Protein AF-0000000080409363 (afdb_homodimer)

Solvent-accessible surface area (backbone atoms only — not comparable to full-atom values): 15360 Å² total; per-residue (Å²): 101,66,40,62,83,54,55,43,45,38,91,79,51,78,63,41,46,40,78,39,28,40,45,56,49,54,53,51,26,62,74,69,68,47,64,56,36,44,20,34,39,96,89,38,30,63,68,47,44,51,37,38,53,32,54,28,51,54,50,53,56,37,51,73,64,71,47,58,71,67,56,56,35,62,34,36,45,70,76,49,71,60,83,59,81,68,67,64,42,52,58,83,37,42,49,79,73,42,55,72,51,47,57,79,26,79,46,37,44,26,22,48,96,84,47,32,49,50,25,32,33,49,34,51,61,53,52,49,49,36,54,50,51,39,51,55,50,51,62,71,72,104,100,66,41,62,83,55,54,42,44,38,92,78,52,76,64,41,47,40,76,38,27,39,46,56,49,53,52,51,27,61,74,70,68,46,62,58,36,44,18,34,38,94,89,37,30,61,66,48,43,50,37,36,53,34,53,30,51,52,50,51,58,37,52,72,66,70,45,58,68,67,55,56,35,64,34,36,44,70,76,50,70,63,84,61,82,67,68,64,41,52,57,81,38,41,52,80,71,42,56,72,51,47,56,80,26,79,46,37,43,27,21,48,95,85,46,32,49,50,26,33,33,49,35,51,61,52,54,49,49,38,54,50,52,39,51,54,52,52,61,70,74,104

Secondary structure (DSSP, 8-state):
-BGGGG-EEGGG---B-TTSBHHHHHHHHHHHT-SEEEEE-TTSBEEEEEEHHHHHHHHHHHHHTT--HHHHHHSBGGGS--SS-PPPEETT-BGGGGHHHHHH-SEEEEE-TT-BEEEEEEHHHHHHHHHHHHHHHHHHH-/-BGGGG-EEGGG---B-TTSBHHHHHHHHHHHT-SEEEEE-TTSBEEEEEEHHHHHHHHHHHHHTT--HHHHHHSBGGGS--SS-PPPEETT-BGGGGHHHHHH-SEEEEE-TT-BEEEEEEHHHHHHHHHHHHHHHHHHH-

Radius of gyration: 20.26 Å; Cα contacts (8 Å, |Δi|>4): 466; chains: 2; bounding box: 53×63×39 Å

Foldseek 3Di:
DQCLVQFDWPVNFDAAALQDFQLVVVVVCVVVVNQKHWHAHPVQATDWMDGPVQLVVLQVVQVVVVHDPVVRRGDGNNPTDDPDGQEADESRDDLVVCVVRLVVDQWHFYAYPVNGTTGIGGSVVSVCVVVVVVVVVVVVVD/DFCLVQFDWPVNFDAAALQDFQLVVVVVCVVVVNQKHWHAHPVQATDWMDGPVQLVVLQVVQVVVVHDSVVRRGDGNNPTDDPDGQEADESRDDLVVCVVRLVVDQWHFYAYPVNGTTGIGGSVVSVCVVVVVVVVVVVVVD

pLDDT: mean 92.52, std 7.93, range [60.22, 98.81]

Nearest PDB structures (foldseek):
  6zza-assembly1_A-2  TM=8.361E-01  e=3.556E-11  Streptococcus agalactiae
  4gqy-assembly2_B  TM=7.852E-01  e=3.954E-10  Arabidopsis thaliana
  4gqy-assembly3_D  TM=8.007E-01  e=3.365E-09  Arabidopsis thaliana
  3sl7-assembly1_B  TM=7.352E-01  e=4.002E-08  Arabidopsis thaliana
  3ddj-assembly1_A  TM=7.523E-01  e=7.110E-07  Saccharolobus solfataricus

Organism: NCBI:txid1345023

InterPro domains:
  IPR000644 CBS domain [PF00571] (9-60)
  IPR000644 CBS domain [PF00571] (87-130)
  IPR000644 CBS domain [PS51371] (9-67)
  IPR000644 CBS domain [SM00116] (12-60)
  IPR000644 CBS domain [SM00116] (85-131)
  IPR046342 CBS domain superfamily [G3DSA:3.10.580.10] (1-142)
  IPR046342 CBS domain superfamily [SSF54631] (1-131)
  IPR051257 Diverse Function CBS-Domain-Containing Protein [PTHR43080] (12-130)

Sequence (284 aa):
MNIAFFLYPKEDVKYLDPESTVRQALEKMKHHRFTSVPLVSENGFYAGTMTEGDLLWALAEQLRGEEDYEKVLRTRLKDIKQRVRYKPVAITAQIEELVDAITDQNFVPVVDDGKYFIGIIRRRDIIEYYSTKLQQLENKVNMNIAFFLYPKEDVKYLDPESTVRQALEKMKHHRFTSVPLVSENGFYAGTMTEGDLLWALAEQLRGEEDYEKVLRTRLKDIKQRVRYKPVAITAQIEELVDAITDQNFVPVVDDGKYFIGIIRRRDIIEYYSTKLQQLENKVN

Structure (mmCIF, N/CA/C/O backbone):
data_AF-0000000080409363-model_v1
#
loop_
_entity.id
_entity.type
_entity.pdbx_description
1 polymer 'Inosine-5-monophosphate dehydrogenase'
#
loop_
_atom_site.group_PDB
_atom_site.id
_atom_site.type_symbol
_atom_site.label_atom_id
_atom_site.label_alt_id
_atom_site.label_comp_id
_atom_site.label_asym_id
_atom_site.label_entity_id
_atom_site.label_seq_id
_atom_site.pdbx_PDB_ins_code
_atom_site.Cartn_x
_atom_site.Cartn_y
_atom_site.Cartn_z
_atom_site.occupancy
_atom_site.B_iso_or_equiv
_atom_site.auth_seq_id
_atom_site.auth_comp_id
_atom_site.auth_asym_id
_atom_site.auth_atom_id
_atom_site.pdbx_PDB_model_num
ATOM 1 N N . MET A 1 1 ? -10.68 18.109 13.672 1 81.62 1 MET A N 1
ATOM 2 C CA . MET A 1 1 ? -11.578 18.234 12.531 1 81.62 1 MET A CA 1
ATOM 3 C C . MET A 1 1 ? -12.32 16.938 12.258 1 81.62 1 MET A C 1
ATOM 5 O O . MET A 1 1 ? -11.719 15.867 12.25 1 81.62 1 MET A O 1
ATOM 9 N N . ASN A 1 2 ? -13.641 17.109 11.953 1 89.56 2 ASN A N 1
ATOM 10 C CA . ASN A 1 2 ? -14.453 15.922 11.695 1 89.56 2 ASN A CA 1
ATOM 11 C C . ASN A 1 2 ? -14.125 15.297 10.344 1 89.56 2 ASN A C 1
ATOM 13 O O . ASN A 1 2 ? -13.945 16 9.352 1 89.56 2 ASN A O 1
ATOM 17 N N . ILE A 1 3 ? -14.094 13.93 10.336 1 92.5 3 ILE A N 1
ATOM 18 C CA . ILE A 1 3 ? -13.641 13.234 9.141 1 92.5 3 ILE A CA 1
ATOM 19 C C . ILE A 1 3 ? -14.766 13.172 8.117 1 92.5 3 ILE A C 1
ATOM 21 O O . ILE A 1 3 ? -14.555 12.758 6.973 1 92.5 3 ILE A O 1
ATOM 25 N N . ALA A 1 4 ? -15.992 13.594 8.445 1 92.69 4 ALA A N 1
ATOM 26 C CA . ALA A 1 4 ? -17.141 13.539 7.547 1 92.69 4 ALA A CA 1
ATOM 27 C C . ALA A 1 4 ? -16.875 14.312 6.258 1 92.69 4 ALA A C 1
ATOM 29 O O . ALA A 1 4 ? -17.359 13.945 5.191 1 92.69 4 ALA A O 1
ATOM 30 N N . PHE A 1 5 ? -16.016 15.297 6.383 1 91.38 5 PHE A N 1
ATOM 31 C CA . PHE A 1 5 ? -15.688 16.141 5.246 1 91.38 5 PHE A CA 1
ATOM 32 C C . PHE A 1 5 ? -14.852 15.375 4.227 1 91.38 5 PHE A C 1
ATOM 34 O O . PHE A 1 5 ? -14.797 15.758 3.055 1 91.38 5 PHE A O 1
ATOM 41 N N . PHE A 1 6 ? -14.281 14.305 4.621 1 96 6 PHE A N 1
ATOM 42 C CA . PHE A 1 6 ? -13.359 13.57 3.762 1 96 6 PHE A CA 1
ATOM 43 C C . PHE A 1 6 ? -14.008 12.281 3.258 1 96 6 PHE A C 1
ATOM 45 O O . PHE A 1 6 ? -13.391 11.523 2.512 1 96 6 PHE A O 1
ATOM 52 N N . LEU A 1 7 ? -15.234 12.062 3.596 1 97.62 7 LEU A N 1
ATOM 53 C CA . LEU A 1 7 ? -15.867 10.781 3.314 1 97.62 7 LEU A CA 1
ATOM 54 C C . LEU A 1 7 ? -16.078 10.594 1.816 1 97.62 7 LEU A C 1
ATOM 56 O O . LEU A 1 7 ? -16.672 11.445 1.155 1 97.62 7 LEU A O 1
ATOM 60 N N . TYR A 1 8 ? -15.547 9.586 1.273 1 98.25 8 TYR A N 1
ATOM 61 C CA . TYR A 1 8 ? -15.945 9.039 -0.02 1 98.25 8 TYR A CA 1
ATOM 62 C C . TYR A 1 8 ? -17.078 8.023 0.136 1 98.25 8 TYR A C 1
ATOM 64 O O . TYR A 1 8 ? -16.859 6.914 0.63 1 98.25 8 TYR A O 1
ATOM 72 N N . PRO A 1 9 ? -18.203 8.391 -0.244 1 98.25 9 PRO A N 1
ATOM 73 C CA . PRO A 1 9 ? -19.391 7.633 0.164 1 98.25 9 PRO A CA 1
ATOM 74 C C . PRO A 1 9 ? -19.453 6.25 -0.483 1 98.25 9 PRO A C 1
ATOM 76 O O . PRO A 1 9 ? -18.938 6.055 -1.589 1 98.25 9 PRO A O 1
ATOM 79 N N . LYS A 1 10 ? -20.109 5.379 0.229 1 98.31 10 LYS A N 1
ATOM 80 C CA . LYS A 1 10 ? -20.25 3.986 -0.182 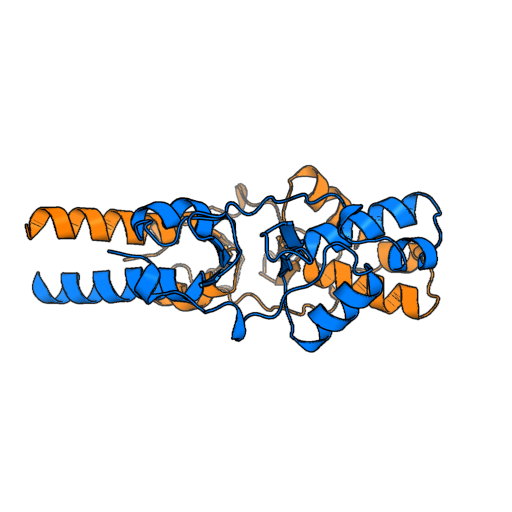1 98.31 10 LYS A CA 1
ATOM 81 C C . LYS A 1 10 ? -20.734 3.883 -1.624 1 98.31 10 LYS A C 1
ATOM 83 O O . LYS A 1 10 ? -20.281 3.027 -2.381 1 98.31 10 LYS A O 1
ATOM 88 N N . GLU A 1 11 ? -21.609 4.719 -2.01 1 97.5 11 GLU A N 1
ATOM 89 C CA . GLU A 1 11 ? -22.203 4.652 -3.338 1 97.5 11 GLU A CA 1
ATOM 90 C C . GLU A 1 11 ? -21.156 4.848 -4.43 1 97.5 11 GLU A C 1
ATOM 92 O O . GLU A 1 11 ? -21.359 4.441 -5.574 1 97.5 11 GLU A O 1
ATOM 97 N N . ASP A 1 12 ? -20.016 5.438 -4.074 1 97.38 12 ASP A N 1
ATOM 98 C CA . ASP A 1 12 ? -18.953 5.719 -5.027 1 97.38 12 ASP A CA 1
ATOM 99 C C . ASP A 1 12 ? -17.797 4.734 -4.867 1 97.38 12 ASP A C 1
ATOM 101 O O . ASP A 1 12 ? -16.812 4.789 -5.617 1 97.38 12 ASP A O 1
ATOM 105 N N . VAL A 1 13 ? -17.891 3.865 -3.865 1 97.94 13 VAL A N 1
ATOM 106 C CA . VAL A 1 13 ? -16.828 2.914 -3.557 1 97.94 13 VAL A CA 1
ATOM 107 C C . VAL A 1 13 ? -17.109 1.579 -4.238 1 97.94 13 VAL A C 1
ATOM 109 O O . VAL A 1 13 ? -18.219 1.057 -4.152 1 97.94 13 VAL A O 1
ATOM 112 N N . LYS A 1 14 ? -16.156 1.106 -4.934 1 97.62 14 LYS A N 1
ATOM 113 C CA . LYS A 1 14 ? -16.234 -0.273 -5.406 1 97.62 14 LYS A CA 1
ATOM 114 C C . LYS A 1 14 ? -15.859 -1.257 -4.305 1 97.62 14 LYS A C 1
ATOM 116 O O . LYS A 1 14 ? -14.805 -1.124 -3.682 1 97.62 14 LYS A O 1
ATOM 121 N N . TYR A 1 15 ? -16.734 -2.125 -3.949 1 98.31 15 TYR A N 1
ATOM 122 C CA . TYR A 1 15 ? -16.484 -3.125 -2.918 1 98.31 15 TYR A CA 1
ATOM 123 C C . TYR A 1 15 ? -16.938 -4.508 -3.379 1 98.31 15 TYR A C 1
ATOM 125 O O . TYR A 1 15 ? -17.547 -4.645 -4.441 1 98.31 15 TYR A O 1
ATOM 133 N N . LEU A 1 16 ? -16.547 -5.562 -2.645 1 98.56 16 LEU A N 1
ATOM 134 C CA . LEU A 1 16 ? -16.906 -6.938 -2.971 1 98.56 16 LEU A CA 1
ATOM 135 C C . LEU A 1 16 ? -17.641 -7.594 -1.809 1 98.56 16 LEU A C 1
ATOM 137 O O . LEU A 1 16 ? -17.469 -7.191 -0.654 1 98.56 16 LEU A O 1
ATOM 141 N N . ASP A 1 17 ? -18.453 -8.562 -2.174 1 98.5 17 ASP A N 1
ATOM 142 C CA . ASP A 1 17 ? -19.078 -9.453 -1.192 1 98.5 17 ASP A CA 1
ATOM 143 C C . ASP A 1 17 ? -18.078 -10.5 -0.697 1 98.5 17 ASP A C 1
ATOM 145 O O . ASP A 1 17 ? -17.359 -11.109 -1.494 1 98.5 17 ASP A O 1
ATOM 149 N N . PRO A 1 18 ? -18.031 -10.703 0.659 1 98.38 18 PRO A N 1
ATOM 150 C CA . PRO A 1 18 ? -17.141 -11.758 1.161 1 98.38 18 PRO A CA 1
ATOM 151 C C . PRO A 1 18 ? -17.406 -13.109 0.512 1 98.38 18 PRO A C 1
ATOM 153 O O . PRO A 1 18 ? -16.531 -13.984 0.524 1 98.38 18 PRO A O 1
ATOM 156 N N . GLU A 1 19 ? -18.531 -13.242 -0.117 1 98.56 19 GLU A N 1
ATOM 157 C CA . GLU A 1 19 ? -18.906 -14.492 -0.761 1 98.56 19 GLU A CA 1
ATOM 158 C C . GLU A 1 19 ? -18.359 -14.562 -2.188 1 98.56 19 GLU A C 1
ATOM 160 O O . GLU A 1 19 ? -18.406 -15.617 -2.82 1 98.56 19 GLU A O 1
ATOM 165 N N . SER A 1 20 ? -17.859 -13.453 -2.676 1 98.38 20 SER A N 1
ATOM 166 C CA . SER A 1 20 ? -17.234 -13.453 -3.998 1 98.38 20 SER A CA 1
ATOM 167 C C . SER A 1 20 ? -16.016 -14.367 -4.031 1 98.38 20 SER A C 1
ATOM 169 O O . SER A 1 20 ? -15.445 -14.68 -2.986 1 98.38 20 SER A O 1
ATOM 171 N N . THR A 1 21 ? -15.672 -14.805 -5.184 1 98.06 21 THR A N 1
ATOM 172 C CA . THR A 1 21 ? -14.531 -15.703 -5.344 1 98.06 21 THR A CA 1
ATOM 173 C C . THR A 1 21 ? -13.25 -14.914 -5.586 1 98.06 21 THR A C 1
ATOM 175 O O . THR A 1 21 ? -13.297 -13.734 -5.941 1 98.06 21 THR A O 1
ATOM 178 N N . VAL A 1 22 ? -12.172 -15.625 -5.426 1 96.81 22 VAL A N 1
ATOM 179 C CA . VAL A 1 22 ? -10.859 -15.055 -5.738 1 96.81 22 VAL A CA 1
ATOM 180 C C . VAL A 1 22 ? -10.82 -14.625 -7.199 1 96.81 22 VAL A C 1
ATOM 182 O O . VAL A 1 22 ? -10.297 -13.555 -7.527 1 96.81 22 VAL A O 1
ATOM 185 N N . ARG A 1 23 ? -11.438 -15.406 -8.039 1 96 23 ARG A N 1
ATOM 186 C CA . ARG A 1 23 ? -11.5 -15.062 -9.461 1 96 23 ARG A CA 1
ATOM 187 C C . ARG A 1 23 ? -12.172 -13.711 -9.672 1 96 23 ARG A C 1
ATOM 189 O O . ARG A 1 23 ? -11.641 -12.859 -10.383 1 96 23 ARG A O 1
ATOM 196 N N . GLN A 1 24 ? -13.266 -13.539 -9.07 1 97.62 24 GLN A N 1
ATOM 197 C CA . GLN A 1 24 ? -14.023 -12.297 -9.203 1 97.62 24 GLN A CA 1
ATOM 198 C C . GLN A 1 24 ? -13.234 -11.117 -8.641 1 97.62 24 GLN A C 1
ATOM 200 O O . GLN A 1 24 ? -13.25 -10.023 -9.211 1 97.62 24 GLN A O 1
ATOM 205 N N . ALA A 1 25 ? -12.562 -11.359 -7.547 1 98 25 ALA A N 1
ATOM 206 C CA . ALA A 1 25 ? -11.734 -10.312 -6.953 1 98 25 ALA A CA 1
ATOM 207 C C . ALA A 1 25 ? -10.602 -9.906 -7.891 1 98 25 ALA A C 1
ATOM 209 O O . ALA A 1 25 ? -10.375 -8.711 -8.117 1 98 25 ALA A O 1
ATOM 210 N N . LEU A 1 26 ? -9.914 -10.922 -8.477 1 96.81 26 LEU A N 1
ATOM 211 C CA . LEU A 1 26 ? -8.812 -10.648 -9.391 1 96.81 26 LEU A CA 1
ATOM 212 C C . LEU A 1 26 ? -9.297 -9.859 -10.602 1 96.81 26 LEU A C 1
ATOM 214 O O . LEU A 1 26 ? -8.648 -8.898 -11.023 1 96.81 26 LEU A O 1
ATOM 218 N N . GLU A 1 27 ? -10.406 -10.195 -11.125 1 96.88 27 GLU A N 1
ATOM 219 C CA . GLU A 1 27 ? -10.961 -9.523 -12.297 1 96.88 27 GLU A CA 1
ATOM 220 C C . GLU A 1 27 ? -11.32 -8.07 -11.977 1 96.88 27 GLU A C 1
ATOM 222 O O . GLU A 1 27 ? -10.945 -7.16 -12.711 1 96.88 27 GLU A O 1
ATOM 227 N N . LYS A 1 28 ? -11.953 -7.863 -10.875 1 97.38 28 LYS A N 1
ATOM 228 C CA . LYS A 1 28 ? -12.391 -6.523 -10.492 1 97.38 28 LYS A CA 1
ATOM 229 C C . LYS A 1 28 ? -11.195 -5.629 -10.164 1 97.38 28 LYS A C 1
ATOM 231 O O . LYS A 1 28 ? -11.148 -4.473 -10.578 1 97.38 28 LYS A O 1
ATOM 236 N N . MET A 1 29 ? -10.281 -6.191 -9.453 1 97.06 29 MET A N 1
ATOM 237 C CA . MET A 1 29 ? -9.109 -5.418 -9.047 1 97.06 29 MET A CA 1
ATOM 238 C C . MET A 1 29 ? -8.242 -5.062 -10.25 1 97.06 29 MET A C 1
ATOM 240 O O . MET A 1 29 ? -7.691 -3.965 -10.32 1 97.06 29 MET A O 1
ATOM 244 N N . LYS A 1 30 ? -8.141 -5.961 -11.117 1 95.5 30 LYS A N 1
ATOM 245 C CA . LYS A 1 30 ? -7.398 -5.676 -12.344 1 95.5 30 LYS A CA 1
ATOM 246 C C . LYS A 1 30 ? -8.078 -4.582 -13.156 1 95.5 30 LYS A C 1
ATOM 248 O O . LYS A 1 30 ? -7.43 -3.637 -13.609 1 95.5 30 LYS A O 1
ATOM 253 N N . HIS A 1 31 ? -9.328 -4.68 -13.281 1 96 31 HIS A N 1
ATOM 254 C CA . HIS A 1 31 ? -10.117 -3.76 -14.094 1 96 31 HIS A CA 1
ATOM 255 C C . HIS A 1 31 ? -10.039 -2.338 -13.555 1 96 31 HIS A C 1
ATOM 257 O O . HIS A 1 31 ? -9.898 -1.383 -14.32 1 96 31 HIS A O 1
ATOM 263 N N . HIS A 1 32 ? -10.086 -2.203 -12.242 1 95.12 32 HIS A N 1
ATOM 264 C CA . HIS A 1 32 ? -10.141 -0.879 -11.633 1 95.12 32 HIS A CA 1
ATOM 265 C C . HIS A 1 32 ? -8.781 -0.46 -11.094 1 95.12 32 HIS A C 1
ATOM 267 O O . HIS A 1 32 ? -8.648 0.624 -10.516 1 95.12 32 HIS A O 1
ATOM 273 N N . ARG A 1 33 ? -7.785 -1.341 -11.195 1 93.06 33 ARG A N 1
ATOM 274 C CA . ARG A 1 33 ? -6.422 -1.094 -10.727 1 93.06 33 ARG A CA 1
ATOM 275 C C . ARG A 1 33 ? -6.395 -0.826 -9.227 1 93.06 33 ARG A C 1
ATOM 277 O O . ARG A 1 33 ? -5.742 0.116 -8.773 1 93.06 33 ARG A O 1
ATOM 284 N N . PHE A 1 34 ? -7.223 -1.654 -8.57 1 94.56 34 PHE A N 1
ATOM 285 C CA . PHE A 1 34 ? -7.246 -1.551 -7.121 1 94.56 34 PHE A CA 1
ATOM 286 C C . PHE A 1 34 ? -6.172 -2.438 -6.5 1 94.56 34 PHE A C 1
ATOM 288 O O . PHE A 1 34 ? -5.961 -3.57 -6.941 1 94.56 34 PHE A O 1
ATOM 295 N N . THR A 1 35 ? -5.562 -1.892 -5.477 1 94.75 35 THR A N 1
ATOM 296 C CA . THR A 1 35 ? -4.594 -2.699 -4.742 1 94.75 35 THR A CA 1
ATOM 297 C C . THR A 1 35 ? -5.238 -3.328 -3.51 1 94.75 35 THR A C 1
ATOM 299 O O . THR A 1 35 ? -4.676 -4.246 -2.908 1 94.75 35 THR A O 1
ATOM 302 N N . SER A 1 36 ? -6.34 -2.805 -3.113 1 96.44 36 SER A N 1
ATOM 303 C CA . SER A 1 36 ? -7.172 -3.309 -2.027 1 96.44 36 SER A CA 1
ATOM 304 C C . SER A 1 36 ? -8.641 -2.949 -2.246 1 96.44 36 SER A C 1
ATOM 306 O O . SER A 1 36 ? -8.953 -1.977 -2.936 1 96.44 36 SER A O 1
ATOM 308 N N . VAL A 1 37 ? -9.516 -3.75 -1.687 1 97.81 37 VAL A N 1
ATOM 309 C CA . VAL A 1 37 ? -10.945 -3.539 -1.891 1 97.81 37 VAL A CA 1
ATOM 310 C C . VAL A 1 37 ? -11.703 -3.879 -0.611 1 97.81 37 VAL A C 1
ATOM 312 O O . VAL A 1 37 ? -11.469 -4.922 0.003 1 97.81 37 VAL A O 1
ATOM 315 N N . PRO A 1 38 ? -12.633 -2.967 -0.176 1 98.44 38 PRO A N 1
ATOM 316 C CA . PRO A 1 38 ? -13.461 -3.332 0.975 1 98.44 38 PRO A CA 1
ATOM 317 C C . PRO A 1 38 ? -14.375 -4.527 0.692 1 98.44 38 PRO A C 1
ATOM 319 O O . PRO A 1 38 ? -14.836 -4.699 -0.438 1 98.44 38 PRO A O 1
ATOM 322 N N . LEU A 1 39 ? -14.516 -5.301 1.706 1 98.56 39 LEU A N 1
ATOM 323 C CA . LEU A 1 39 ? -15.531 -6.348 1.702 1 98.56 39 LEU A CA 1
ATOM 324 C C . LEU A 1 39 ? -16.766 -5.91 2.496 1 98.56 39 LEU A C 1
ATOM 326 O O . LEU A 1 39 ? -16.641 -5.504 3.654 1 98.56 39 LEU A O 1
ATOM 330 N N . VAL A 1 40 ? -17.875 -5.98 1.851 1 98.75 40 VAL A N 1
ATOM 331 C CA . VAL A 1 40 ? -19.141 -5.594 2.48 1 98.75 40 VAL A CA 1
ATOM 332 C C . VAL A 1 40 ? -20.141 -6.742 2.379 1 98.75 40 VAL A C 1
ATOM 334 O O . VAL A 1 40 ? -20.391 -7.262 1.289 1 98.75 40 VAL A O 1
ATOM 337 N N . SER A 1 41 ? -20.672 -7.09 3.531 1 98.25 41 SER A N 1
ATOM 338 C CA . SER A 1 41 ? -21.609 -8.211 3.562 1 98.25 41 SER A CA 1
ATOM 339 C C . SER A 1 41 ? -22.953 -7.836 2.928 1 98.25 41 SER A C 1
ATOM 341 O O . SER A 1 41 ? -23.219 -6.656 2.684 1 98.25 41 SER A O 1
ATOM 343 N N . GLU A 1 42 ? -23.703 -8.828 2.719 1 97.31 42 GLU A N 1
ATOM 344 C CA . GLU A 1 42 ? -25.016 -8.633 2.115 1 97.31 42 GLU A CA 1
ATOM 345 C C . GLU A 1 42 ? -25.875 -7.699 2.959 1 97.31 42 GLU A C 1
ATOM 347 O O . GLU A 1 42 ? -26.672 -6.926 2.422 1 97.31 42 GLU A O 1
ATOM 352 N N . ASN A 1 43 ? -25.688 -7.68 4.27 1 97.06 43 ASN A N 1
ATOM 353 C CA . ASN A 1 43 ? -26.484 -6.848 5.172 1 97.06 43 ASN A CA 1
ATOM 354 C C . ASN A 1 43 ? -25.891 -5.441 5.285 1 97.06 43 ASN A C 1
ATOM 356 O O . ASN A 1 43 ? -26.406 -4.613 6.043 1 97.06 43 ASN A O 1
ATOM 360 N N . GLY A 1 44 ? -24.75 -5.168 4.648 1 98 44 GLY A N 1
ATOM 361 C CA . GLY A 1 44 ? -24.219 -3.814 4.582 1 98 44 GLY A CA 1
ATOM 362 C C . GLY A 1 44 ? -23.125 -3.551 5.602 1 98 44 GLY A C 1
ATOM 363 O O . GLY A 1 44 ? -22.688 -2.414 5.758 1 98 44 GLY A O 1
ATOM 364 N N . PHE A 1 45 ? -22.656 -4.641 6.266 1 98.25 45 PHE A N 1
ATOM 365 C CA . PHE A 1 45 ? -21.625 -4.469 7.277 1 98.25 45 PHE A CA 1
ATOM 366 C C . PHE A 1 45 ? -20.234 -4.531 6.648 1 98.25 45 PHE A C 1
ATOM 368 O O . PHE A 1 45 ? -20.016 -5.258 5.676 1 98.25 45 PHE A O 1
ATOM 375 N N . TYR A 1 46 ? -19.375 -3.756 7.199 1 98.31 46 TYR A N 1
ATOM 376 C CA . TYR A 1 46 ? -17.984 -3.883 6.824 1 98.31 46 TYR A CA 1
ATOM 377 C C . TYR A 1 46 ? -17.422 -5.234 7.246 1 98.31 46 TYR A C 1
ATOM 379 O O . TYR A 1 46 ? -17.5 -5.609 8.422 1 98.31 46 TYR A O 1
ATOM 387 N N . ALA A 1 47 ? -16.844 -5.965 6.293 1 97.38 47 ALA A N 1
ATOM 388 C CA . ALA A 1 47 ? -16.406 -7.328 6.574 1 97.38 47 ALA A CA 1
ATOM 389 C C . ALA A 1 47 ? -14.898 -7.461 6.391 1 97.38 47 ALA A C 1
ATOM 391 O O . ALA A 1 47 ? -14.383 -8.57 6.242 1 97.38 47 ALA A O 1
ATOM 392 N N . GLY A 1 48 ? -14.18 -6.379 6.289 1 97.31 48 GLY A N 1
ATOM 393 C CA . GLY A 1 48 ? -12.742 -6.395 6.094 1 97.31 48 GLY A CA 1
ATOM 394 C C . GLY A 1 48 ? -12.312 -5.824 4.754 1 97.31 48 GLY A C 1
ATOM 395 O O . GLY A 1 48 ? -13.102 -5.156 4.082 1 97.31 48 GLY A O 1
ATOM 396 N N . THR A 1 49 ? -11.078 -5.992 4.441 1 98 49 THR A N 1
ATOM 397 C CA . THR A 1 49 ? -10.484 -5.527 3.193 1 98 49 THR A CA 1
ATOM 398 C C . THR A 1 49 ? -9.625 -6.617 2.562 1 98 49 THR A C 1
ATOM 400 O O . THR A 1 49 ? -8.883 -7.309 3.258 1 98 49 THR A O 1
ATOM 403 N N . MET A 1 50 ? -9.797 -6.848 1.312 1 97.88 50 MET A N 1
ATOM 404 C CA . MET A 1 50 ? -8.961 -7.766 0.548 1 97.88 50 MET A CA 1
ATOM 405 C C . MET A 1 50 ? -7.859 -7.012 -0.19 1 97.88 50 MET A C 1
ATOM 407 O O . MET A 1 50 ? -8.133 -6.066 -0.927 1 97.88 50 MET A O 1
ATOM 411 N N . THR A 1 51 ? -6.617 -7.434 0.038 1 97.06 51 THR A N 1
ATOM 412 C CA . THR A 1 51 ? -5.488 -6.77 -0.605 1 97.06 51 THR A CA 1
ATOM 413 C C . THR A 1 51 ? -4.848 -7.68 -1.648 1 97.06 51 THR A C 1
ATOM 415 O O . THR A 1 51 ? -5.062 -8.891 -1.637 1 97.06 51 THR A O 1
ATOM 418 N N . GLU A 1 52 ? -4.062 -7.082 -2.5 1 96.69 52 GLU A N 1
ATOM 419 C CA . GLU A 1 52 ? -3.236 -7.855 -3.422 1 96.69 52 GLU A CA 1
ATOM 420 C C . GLU A 1 52 ? -2.316 -8.812 -2.67 1 96.69 52 GLU A C 1
ATOM 422 O O . GLU A 1 52 ? -2.08 -9.938 -3.121 1 96.69 52 GLU A O 1
ATOM 427 N N . GLY A 1 53 ? -1.817 -8.359 -1.542 1 96.69 53 GLY A N 1
ATOM 428 C CA . GLY A 1 53 ? -0.974 -9.227 -0.734 1 96.69 53 GLY A CA 1
ATOM 429 C C . GLY A 1 53 ? -1.693 -10.469 -0.239 1 96.69 53 GLY A C 1
ATOM 430 O O . GLY A 1 53 ? -1.129 -11.562 -0.245 1 96.69 53 GLY A O 1
ATOM 431 N N . ASP A 1 54 ? -2.904 -10.312 0.197 1 96.81 54 ASP A N 1
ATOM 432 C CA . ASP A 1 54 ? -3.691 -11.453 0.646 1 96.81 54 ASP A CA 1
ATOM 433 C C . ASP A 1 54 ? -3.834 -12.492 -0.464 1 96.81 54 ASP A C 1
ATOM 435 O O . ASP A 1 54 ? -3.658 -13.688 -0.227 1 96.81 54 ASP A O 1
ATOM 439 N N . LEU A 1 55 ? -4.137 -11.992 -1.651 1 96.44 55 LEU A N 1
ATOM 440 C CA . LEU A 1 55 ? -4.355 -12.875 -2.789 1 96.44 55 LEU A CA 1
ATOM 441 C C . LEU A 1 55 ? -3.049 -13.523 -3.236 1 96.44 55 LEU A C 1
ATOM 443 O O . LEU A 1 55 ? -3.021 -14.703 -3.58 1 96.44 55 LEU A O 1
ATOM 447 N N . LEU A 1 56 ? -1.995 -12.766 -3.178 1 95.94 56 LEU A N 1
ATOM 448 C CA . LEU A 1 56 ? -0.684 -13.297 -3.535 1 95.94 56 LEU A CA 1
ATOM 449 C C . LEU A 1 56 ? -0.321 -14.492 -2.66 1 95.94 56 LEU A C 1
ATOM 451 O O . LEU A 1 56 ? 0.042 -15.555 -3.17 1 95.94 56 LEU A O 1
ATOM 455 N N . TRP A 1 57 ? -0.467 -14.328 -1.418 1 95.44 57 TRP A N 1
ATOM 456 C CA . TRP A 1 57 ? 0.014 -15.344 -0.49 1 95.44 57 TRP A CA 1
ATOM 457 C C . TRP A 1 57 ? -0.92 -16.547 -0.472 1 95.44 57 TRP A C 1
ATOM 459 O O . TRP A 1 57 ? -0.476 -17.688 -0.275 1 95.44 57 TRP A O 1
ATOM 469 N N . ALA A 1 58 ? -2.195 -16.25 -0.728 1 92.56 58 ALA A N 1
ATOM 470 C CA . ALA A 1 58 ? -3.115 -17.359 -0.912 1 92.56 58 ALA A CA 1
ATOM 471 C C . ALA A 1 58 ? -2.709 -18.219 -2.111 1 92.56 58 ALA A C 1
ATOM 473 O O . ALA A 1 58 ? -2.678 -19.453 -2.025 1 92.56 58 ALA A O 1
ATOM 474 N N . LEU A 1 59 ? -2.373 -17.547 -3.174 1 90.62 59 LEU A N 1
ATOM 475 C CA . LEU A 1 59 ? -1.96 -18.25 -4.387 1 90.62 59 LEU A CA 1
ATOM 476 C C . LEU A 1 59 ? -0.633 -18.969 -4.172 1 90.62 59 LEU A C 1
ATOM 478 O O . LEU A 1 59 ? -0.493 -20.141 -4.527 1 90.62 59 LEU A O 1
ATOM 482 N N . ALA A 1 60 ? 0.294 -18.281 -3.57 1 88.81 60 ALA A N 1
ATOM 483 C CA . ALA A 1 60 ? 1.627 -18.844 -3.375 1 88.81 60 ALA A CA 1
ATOM 484 C C . ALA A 1 60 ? 1.577 -20.078 -2.469 1 88.81 60 ALA A C 1
ATOM 486 O O . ALA A 1 60 ? 2.252 -21.078 -2.729 1 88.81 60 ALA A O 1
ATOM 487 N N . GLU A 1 61 ? 0.85 -20.031 -1.444 1 83.69 61 GLU A N 1
ATOM 488 C CA . GLU A 1 61 ? 0.748 -21.125 -0.49 1 83.69 61 GLU A CA 1
ATOM 489 C C . GLU A 1 61 ? 0.042 -22.328 -1.108 1 83.69 61 GLU A C 1
ATOM 491 O O . GLU A 1 61 ? 0.441 -23.469 -0.882 1 83.69 61 GLU A O 1
ATOM 496 N N . GLN A 1 62 ? -0.861 -22.062 -1.923 1 77.5 62 GLN A N 1
ATOM 497 C CA . GLN A 1 62 ? -1.616 -23.156 -2.533 1 77.5 62 GLN A CA 1
ATOM 498 C C . GLN A 1 62 ? -0.824 -23.797 -3.662 1 77.5 62 GLN A C 1
ATOM 500 O O . GLN A 1 62 ? -0.884 -25.016 -3.844 1 77.5 62 GLN A O 1
ATOM 505 N N . LEU A 1 63 ? -0.157 -23.016 -4.383 1 72.69 63 LEU A N 1
ATOM 506 C CA . LEU A 1 63 ? 0.64 -23.547 -5.48 1 72.69 63 LEU A CA 1
ATOM 507 C C . LEU A 1 63 ? 1.817 -24.359 -4.953 1 72.69 63 LEU A C 1
ATOM 509 O O . LEU A 1 63 ? 2.217 -25.359 -5.566 1 72.69 63 LEU A O 1
ATOM 513 N N . ARG A 1 64 ? 2.307 -24.031 -3.879 1 68.44 64 ARG A N 1
ATOM 514 C CA . ARG A 1 64 ? 3.363 -24.812 -3.24 1 68.44 64 ARG A CA 1
ATOM 515 C C . ARG A 1 64 ? 2.85 -26.188 -2.824 1 68.44 64 ARG A C 1
ATOM 517 O O . ARG A 1 64 ? 3.6 -27.156 -2.842 1 68.44 64 ARG A O 1
ATOM 524 N N . GLY A 1 65 ? 1.665 -26.156 -2.51 1 64.25 65 GLY A N 1
ATOM 525 C CA . GLY A 1 65 ? 1.075 -27.406 -2.051 1 64.25 65 GLY A CA 1
ATOM 526 C C . GLY A 1 65 ? 0.538 -28.266 -3.18 1 64.25 65 GLY A C 1
ATOM 527 O O . GLY A 1 65 ? -0.139 -29.266 -2.939 1 64.25 65 GLY A O 1
ATOM 528 N N . GLU A 1 66 ? 1.001 -27.969 -4.266 1 60.22 66 GLU A N 1
ATOM 529 C CA . GLU A 1 66 ? 0.611 -28.703 -5.461 1 60.22 66 GLU A CA 1
ATOM 530 C C . GLU A 1 66 ? -0.893 -28.609 -5.703 1 60.22 66 GLU A C 1
ATOM 532 O O . GLU A 1 66 ? -1.5 -29.531 -6.246 1 60.22 66 GLU A O 1
ATOM 537 N N . GLU A 1 67 ? -1.469 -27.672 -5.008 1 62.12 67 GLU A N 1
ATOM 538 C CA . GLU A 1 67 ? -2.902 -27.516 -5.238 1 62.12 67 GLU A CA 1
ATOM 539 C C . GLU A 1 67 ? -3.182 -26.906 -6.605 1 62.12 67 GLU A C 1
ATOM 541 O O . GLU A 1 67 ? -2.295 -26.297 -7.215 1 62.12 67 GLU A O 1
ATOM 546 N N . ASP A 1 68 ? -4.348 -27.172 -7.098 1 72 68 ASP A N 1
ATOM 547 C CA . ASP A 1 68 ? -4.988 -26.781 -8.352 1 72 68 ASP A CA 1
ATOM 548 C C . ASP A 1 68 ? -5.309 -25.297 -8.367 1 72 68 ASP A C 1
ATOM 550 O O . ASP A 1 68 ? -6.035 -24.797 -7.496 1 72 68 ASP A O 1
ATOM 554 N N . TYR A 1 69 ? -4.641 -24.484 -9.148 1 79 69 TYR A N 1
ATOM 555 C CA . TYR A 1 69 ? -4.91 -23.078 -9.391 1 79 69 TYR A CA 1
ATOM 556 C C . TYR A 1 69 ? -6.406 -22.812 -9.5 1 79 69 TYR A C 1
ATOM 558 O O . TYR A 1 69 ? -6.918 -21.828 -8.961 1 79 69 TYR A O 1
ATOM 566 N N . GLU A 1 70 ? -7.086 -23.719 -10.039 1 83.75 70 GLU A N 1
ATOM 567 C CA . GLU A 1 70 ? -8.523 -23.562 -10.234 1 83.75 70 GLU A CA 1
ATOM 568 C C . GLU A 1 70 ? -9.273 -23.625 -8.906 1 83.75 70 GLU A C 1
ATOM 570 O O . GLU A 1 70 ? -10.297 -22.953 -8.727 1 83.75 70 GLU A O 1
ATOM 575 N N . LYS A 1 71 ? -8.734 -24.344 -8.062 1 86.19 71 LYS A N 1
ATOM 576 C CA . LYS A 1 71 ? -9.344 -24.438 -6.738 1 86.19 71 LYS A CA 1
ATOM 577 C C . LYS A 1 71 ? -9.219 -23.125 -5.977 1 86.19 71 LYS A C 1
ATOM 579 O O . LYS A 1 71 ? -10.164 -22.672 -5.324 1 86.19 71 LYS A O 1
ATOM 584 N N . VAL A 1 72 ? -8.078 -22.5 -6.109 1 88.31 72 VAL A N 1
ATOM 585 C CA . VAL A 1 72 ? -7.859 -21.219 -5.445 1 88.31 72 VAL A CA 1
ATOM 586 C C . VAL A 1 72 ? -8.797 -20.156 -6.035 1 88.31 72 VAL A C 1
ATOM 588 O O . VAL A 1 72 ? -9.391 -19.359 -5.305 1 88.31 72 VAL A O 1
ATOM 591 N N . LEU A 1 73 ? -8.977 -20.203 -7.328 1 92.06 73 LEU A N 1
ATOM 592 C CA . LEU A 1 73 ? -9.812 -19.219 -8.008 1 92.06 73 LEU A CA 1
ATOM 593 C C . LEU A 1 73 ? -11.266 -19.328 -7.543 1 92.06 73 LEU A C 1
ATOM 595 O O . LEU A 1 73 ? -11.984 -18.328 -7.527 1 92.06 73 LEU A O 1
ATOM 599 N N . ARG A 1 74 ? -11.617 -20.469 -7.086 1 94.44 74 ARG A N 1
ATOM 600 C CA . ARG A 1 74 ? -13.008 -20.703 -6.707 1 94.44 74 ARG A CA 1
ATOM 601 C C . ARG A 1 74 ? -13.219 -20.469 -5.215 1 94.44 74 ARG A C 1
ATOM 603 O O . ARG A 1 74 ? -14.352 -20.422 -4.738 1 94.44 74 ARG A O 1
ATOM 610 N N . THR A 1 75 ? -12.141 -20.266 -4.523 1 95.44 75 THR A N 1
ATOM 611 C CA . THR A 1 75 ? -12.234 -20.031 -3.088 1 95.44 75 THR A CA 1
ATOM 612 C C . THR A 1 75 ? -12.945 -18.703 -2.805 1 95.44 75 THR A C 1
ATOM 614 O O . THR A 1 75 ? -12.719 -17.719 -3.5 1 95.44 75 THR A O 1
ATOM 617 N N . ARG A 1 76 ? -13.82 -18.75 -1.814 1 97.94 76 ARG A N 1
ATOM 618 C CA . ARG A 1 76 ? -14.508 -17.531 -1.408 1 97.94 76 ARG A CA 1
ATOM 619 C C . ARG A 1 76 ? -13.57 -16.609 -0.64 1 97.94 76 ARG A C 1
ATOM 621 O O . ARG A 1 76 ? -12.711 -17.078 0.114 1 97.94 76 ARG A O 1
ATOM 628 N N . LEU A 1 77 ? -13.789 -15.312 -0.781 1 98.19 77 LEU A N 1
ATOM 629 C CA . LEU A 1 77 ? -12.898 -14.328 -0.169 1 98.19 77 LEU A CA 1
ATOM 630 C C . LEU A 1 77 ? -12.938 -14.438 1.352 1 98.19 77 LEU A C 1
ATOM 632 O O . LEU A 1 77 ? -11.922 -14.203 2.018 1 98.19 77 LEU A O 1
ATOM 636 N N . LYS A 1 78 ? -14.086 -14.773 1.881 1 97.75 78 LYS A N 1
ATOM 637 C CA . LYS A 1 78 ? -14.203 -14.906 3.33 1 97.75 78 LYS A CA 1
ATOM 638 C C . LYS A 1 78 ? -13.273 -15.992 3.857 1 97.75 78 LYS A C 1
ATOM 640 O O . LYS A 1 78 ? -12.953 -16.016 5.051 1 97.75 78 LYS A O 1
ATOM 645 N N . ASP A 1 79 ? -12.812 -16.938 2.984 1 96.75 79 ASP A N 1
ATOM 646 C CA . ASP A 1 79 ? -11.984 -18.062 3.381 1 96.75 79 ASP A CA 1
ATOM 647 C C . ASP A 1 79 ? -10.508 -17.781 3.117 1 96.75 79 ASP A C 1
ATOM 649 O O . ASP A 1 79 ? -9.656 -18.641 3.305 1 96.75 79 ASP A O 1
ATOM 653 N N . ILE A 1 80 ? -10.188 -16.609 2.627 1 96.5 80 ILE A N 1
ATOM 654 C CA . ILE A 1 80 ? -8.812 -16.172 2.414 1 96.5 80 ILE A CA 1
ATOM 655 C C . ILE A 1 80 ? -8.32 -15.422 3.646 1 96.5 80 ILE A C 1
ATOM 657 O O . ILE A 1 80 ? -8.992 -14.508 4.141 1 96.5 80 ILE A O 1
ATOM 661 N N . LYS A 1 81 ? -7.168 -15.836 4.148 1 95.19 81 LYS A N 1
ATOM 662 C CA . LYS A 1 81 ? -6.586 -15.156 5.297 1 95.19 81 LYS A CA 1
ATOM 663 C C . LYS A 1 81 ? -6.254 -13.703 4.961 1 95.19 81 LYS A C 1
ATOM 665 O O . LYS A 1 81 ? -5.574 -13.43 3.969 1 95.19 81 LYS A O 1
ATOM 670 N N . GLN A 1 82 ? -6.793 -12.836 5.68 1 94.94 82 GLN A N 1
ATOM 671 C CA . GLN A 1 82 ? -6.414 -11.43 5.594 1 94.94 82 GLN A CA 1
ATOM 672 C C . GLN A 1 82 ? -5.172 -11.141 6.438 1 94.94 82 GLN A C 1
ATOM 674 O O . GLN A 1 82 ? -5.242 -11.141 7.668 1 94.94 82 GLN A O 1
ATOM 679 N N . ARG A 1 83 ? -4.133 -10.891 5.801 1 91.31 83 ARG A N 1
ATOM 680 C CA . ARG A 1 83 ? -2.869 -10.703 6.508 1 91.31 83 ARG A CA 1
ATOM 681 C C . ARG A 1 83 ? -2.799 -9.32 7.148 1 91.31 83 ARG A C 1
ATOM 683 O O . ARG A 1 83 ? -2.084 -9.125 8.133 1 91.31 83 ARG A O 1
ATOM 690 N N . VAL A 1 84 ? -3.508 -8.383 6.508 1 86.88 84 VAL A N 1
ATOM 691 C CA . VAL A 1 84 ? -3.615 -7.039 7.074 1 86.88 84 VAL A CA 1
ATOM 692 C C . VAL A 1 84 ? -5.074 -6.727 7.391 1 86.88 84 VAL A C 1
ATOM 694 O O . VAL A 1 84 ? -5.953 -6.891 6.539 1 86.88 84 VAL A O 1
ATOM 697 N N . ARG A 1 85 ? -5.336 -6.348 8.633 1 88.94 85 ARG A N 1
ATOM 698 C CA . ARG A 1 85 ? -6.699 -5.988 9.023 1 88.94 85 ARG A CA 1
ATOM 699 C C . ARG A 1 85 ? -6.867 -4.477 9.094 1 88.94 85 ARG A C 1
ATOM 701 O O . ARG A 1 85 ? -6.312 -3.828 9.984 1 88.94 85 ARG A O 1
ATOM 708 N N . TYR A 1 86 ? -7.605 -4 8.109 1 96.25 86 TYR A N 1
ATOM 709 C CA . TYR A 1 86 ? -7.918 -2.578 8.148 1 96.25 86 TYR A CA 1
ATOM 710 C C . TYR A 1 86 ? -8.875 -2.262 9.289 1 96.25 86 TYR A C 1
ATOM 712 O O . TYR A 1 86 ? -9.875 -2.957 9.484 1 96.25 86 TYR A O 1
ATOM 720 N N . LYS A 1 87 ? -8.602 -1.281 10.102 1 94.88 87 LYS A N 1
ATOM 721 C CA . LYS A 1 87 ? -9.477 -0.843 11.188 1 94.88 87 LYS A CA 1
ATOM 722 C C . LYS A 1 87 ? -10.43 0.25 10.719 1 94.88 87 LYS A C 1
ATOM 724 O O . LYS A 1 87 ? -9.992 1.309 10.258 1 94.88 87 LYS A O 1
ATOM 729 N N . PRO A 1 88 ? -11.68 -0.046 10.797 1 97.12 88 PRO A N 1
ATOM 730 C CA . PRO A 1 88 ? -12.633 1.017 10.461 1 97.12 88 PRO A CA 1
ATOM 731 C C . PRO A 1 88 ? -12.719 2.09 11.547 1 97.12 88 PRO A C 1
ATOM 733 O O . PRO A 1 88 ? -12.289 1.868 12.68 1 97.12 88 PRO A O 1
ATOM 736 N N . VAL A 1 89 ? -13.25 3.23 11.164 1 96.81 89 VAL A N 1
ATOM 737 C CA . VAL A 1 89 ? -13.516 4.297 12.125 1 96.81 89 VAL A CA 1
ATOM 738 C C . VAL A 1 89 ? -14.977 4.723 12.039 1 96.81 89 VAL A C 1
ATOM 740 O O . VAL A 1 89 ? -15.633 4.504 11.023 1 96.81 89 VAL A O 1
ATOM 743 N N . ALA A 1 90 ? -15.406 5.312 13.133 1 96.75 90 ALA A N 1
ATOM 744 C CA . ALA A 1 90 ? -16.75 5.891 13.141 1 96.75 90 ALA A CA 1
ATOM 745 C C . ALA A 1 90 ? -16.781 7.219 12.391 1 96.75 90 ALA A C 1
ATOM 747 O O . ALA A 1 90 ? -15.773 7.938 12.359 1 96.75 90 ALA A O 1
ATOM 748 N N . ILE A 1 91 ? -17.938 7.52 11.828 1 95.75 91 ILE A N 1
ATOM 749 C CA . ILE A 1 91 ? -18.094 8.742 11.055 1 95.75 91 ILE A CA 1
ATOM 750 C C . ILE A 1 91 ? -17.875 9.961 11.953 1 95.75 91 ILE A C 1
ATOM 752 O O . ILE A 1 91 ? -17.625 11.062 11.469 1 95.75 91 ILE A O 1
ATOM 756 N N . THR A 1 92 ? -17.875 9.82 13.289 1 94.38 92 THR A N 1
ATOM 757 C CA . THR A 1 92 ? -17.734 10.906 14.25 1 94.38 92 THR A CA 1
ATOM 758 C C . THR A 1 92 ? -16.266 11.078 14.648 1 94.38 92 THR A C 1
ATOM 760 O O . THR A 1 92 ? -15.938 11.969 15.438 1 94.38 92 THR A O 1
ATOM 763 N N . ALA A 1 93 ? -15.438 10.273 14.117 1 94.12 93 ALA A N 1
ATOM 764 C CA . ALA A 1 93 ? -14.016 10.336 14.461 1 94.12 93 ALA A CA 1
ATOM 765 C C . ALA A 1 93 ? -13.406 11.664 14.008 1 94.12 93 ALA A C 1
ATOM 767 O O . ALA A 1 93 ? -13.992 12.375 13.195 1 94.12 93 ALA A O 1
ATOM 768 N N . GLN A 1 94 ? -12.273 11.953 14.641 1 93.19 94 GLN A N 1
ATOM 769 C CA . GLN A 1 94 ? -11.5 13.133 14.273 1 93.19 94 GLN A CA 1
ATOM 770 C C . GLN A 1 94 ? -10.273 12.75 13.445 1 93.19 94 GLN A C 1
ATOM 772 O O . GLN A 1 94 ? -9.758 11.641 13.578 1 93.19 94 GLN A O 1
ATOM 777 N N . ILE A 1 95 ? -9.844 13.68 12.641 1 91.75 95 ILE A N 1
ATOM 778 C CA . ILE A 1 95 ? -8.805 13.43 11.656 1 91.75 95 ILE A CA 1
ATOM 779 C C . ILE A 1 95 ? -7.543 12.922 12.352 1 91.75 95 ILE A C 1
ATOM 781 O O . ILE A 1 95 ? -6.82 12.086 11.812 1 91.75 95 ILE A O 1
ATOM 785 N N . GLU A 1 96 ? -7.305 13.344 13.578 1 89.31 96 GLU A N 1
ATOM 786 C CA . GLU A 1 96 ? -6.109 12.922 14.305 1 89.31 96 GLU A CA 1
ATOM 787 C C . GLU A 1 96 ? -6.133 11.422 14.586 1 89.31 96 GLU A C 1
ATOM 789 O O . GLU A 1 96 ? -5.078 10.805 14.758 1 89.31 96 GLU A O 1
ATOM 794 N N . GLU A 1 97 ? -7.297 10.914 14.602 1 90.62 97 GLU A N 1
ATOM 795 C CA . GLU A 1 97 ? -7.465 9.492 14.891 1 90.62 97 GLU A CA 1
ATOM 796 C C . GLU A 1 97 ? -7.113 8.641 13.672 1 90.62 97 GLU A C 1
ATOM 798 O O . GLU A 1 97 ? -6.965 7.418 13.789 1 90.62 97 GLU A O 1
ATOM 803 N N . LEU A 1 98 ? -6.949 9.258 12.547 1 92.62 98 LEU A N 1
ATOM 804 C CA . LEU A 1 98 ? -6.73 8.531 11.297 1 92.62 98 LEU A CA 1
ATOM 805 C C . LEU A 1 98 ? -5.242 8.367 11.023 1 92.62 98 LEU A C 1
ATOM 807 O O . LEU A 1 98 ? -4.848 7.547 10.188 1 92.62 98 LEU A O 1
ATOM 811 N N . VAL A 1 99 ? -4.422 9.039 11.688 1 89.62 99 VAL A N 1
ATOM 812 C CA . VAL A 1 99 ? -3.006 9.133 11.352 1 89.62 99 VAL A CA 1
ATOM 813 C C . VAL A 1 99 ? -2.359 7.754 11.422 1 89.62 99 VAL A C 1
ATOM 815 O O . VAL A 1 99 ? -1.661 7.34 10.492 1 89.62 99 VAL A O 1
ATOM 818 N N . ASP A 1 100 ? -2.658 7.047 12.469 1 88 100 ASP A N 1
ATOM 819 C CA . ASP A 1 100 ? -2.074 5.719 12.617 1 88 100 ASP A CA 1
ATOM 820 C C . ASP A 1 100 ? -2.594 4.766 11.539 1 88 100 ASP A C 1
ATOM 822 O O . ASP A 1 100 ? -1.834 3.967 10.992 1 88 100 ASP A O 1
ATOM 826 N N . ALA A 1 101 ? -3.85 4.918 11.219 1 90.25 101 ALA A N 1
ATOM 827 C CA . ALA A 1 101 ? -4.48 4.02 10.258 1 90.25 101 ALA A CA 1
ATOM 828 C C . ALA A 1 101 ? -3.928 4.246 8.852 1 90.25 101 ALA A C 1
ATOM 830 O O . ALA A 1 101 ? -3.65 3.285 8.125 1 90.25 101 ALA A O 1
ATOM 831 N N . ILE A 1 102 ? -3.682 5.465 8.477 1 89.19 102 ILE A N 1
ATOM 832 C CA . ILE A 1 102 ? -3.305 5.754 7.098 1 89.19 102 ILE A CA 1
ATOM 833 C C . ILE A 1 102 ? -1.827 5.43 6.891 1 89.19 102 ILE A C 1
ATOM 835 O O . ILE A 1 102 ? -1.344 5.418 5.754 1 89.19 102 ILE A O 1
ATOM 839 N N . THR A 1 103 ? -1.144 5.16 7.965 1 85.94 103 THR A N 1
ATOM 840 C CA . THR A 1 103 ? 0.253 4.75 7.867 1 85.94 103 THR A CA 1
ATOM 841 C C . THR A 1 103 ? 0.364 3.352 7.266 1 85.94 103 THR A C 1
ATOM 843 O O . THR A 1 103 ? 1.26 3.084 6.461 1 85.94 103 THR A O 1
ATOM 846 N N . ASP A 1 104 ? -0.612 2.576 7.531 1 84.94 104 ASP A N 1
ATOM 847 C CA . ASP A 1 104 ? -0.474 1.174 7.152 1 84.94 104 ASP A CA 1
ATOM 848 C C . ASP A 1 104 ? -1.586 0.752 6.195 1 84.94 104 ASP A C 1
ATOM 850 O O . ASP A 1 104 ? -1.507 -0.31 5.574 1 84.94 104 ASP A O 1
ATOM 854 N N . GLN A 1 105 ? -2.578 1.584 6.098 1 92.69 105 GLN A N 1
ATOM 855 C CA . GLN A 1 105 ? -3.736 1.26 5.273 1 92.69 105 GLN A CA 1
ATOM 856 C C . GLN A 1 105 ? -3.836 2.195 4.07 1 92.69 105 GLN A C 1
ATOM 858 O O . GLN A 1 105 ? -3.592 3.398 4.191 1 92.69 105 GLN A O 1
ATOM 863 N N . ASN A 1 106 ? -4.266 1.622 2.938 1 92 106 ASN A N 1
ATOM 864 C CA . ASN A 1 106 ? -4.438 2.43 1.733 1 92 106 ASN A CA 1
ATOM 865 C C . ASN A 1 106 ? -5.641 3.363 1.853 1 92 106 ASN A C 1
ATOM 867 O O . ASN A 1 106 ? -5.703 4.387 1.171 1 92 106 ASN A O 1
ATOM 871 N N . PHE A 1 107 ? -6.559 2.965 2.604 1 96.44 107 PHE A N 1
ATOM 872 C CA . PHE A 1 107 ? -7.734 3.744 2.963 1 96.44 107 PHE A CA 1
ATOM 873 C C . PHE A 1 107 ? -8.25 3.348 4.34 1 96.44 107 PHE A C 1
ATOM 875 O O . PHE A 1 107 ? -7.809 2.344 4.906 1 96.44 107 PHE A O 1
ATOM 882 N N . VAL A 1 108 ? -9.156 4.203 4.863 1 97.5 108 VAL A N 1
ATOM 883 C CA . VAL A 1 108 ? -9.773 3.904 6.148 1 97.5 108 VAL A CA 1
ATOM 884 C C . VAL A 1 108 ? -11.266 3.664 5.961 1 97.5 108 VAL A C 1
ATOM 886 O O . VAL A 1 108 ? -12.008 4.57 5.562 1 97.5 108 VAL A O 1
ATOM 889 N N . PRO A 1 109 ? -11.727 2.453 6.23 1 98.38 109 PRO A N 1
ATOM 890 C CA . PRO A 1 109 ? -13.172 2.227 6.164 1 98.38 109 PRO A CA 1
ATOM 891 C C . PRO A 1 109 ? -13.938 3.006 7.227 1 98.38 109 PRO A C 1
ATOM 893 O O . PRO A 1 109 ? -13.453 3.176 8.344 1 98.38 109 PRO A O 1
ATOM 896 N N . VAL A 1 110 ? -15.078 3.475 6.828 1 98.5 110 VAL A N 1
ATOM 897 C CA . VAL A 1 110 ? -15.914 4.234 7.75 1 98.5 110 VAL A CA 1
ATOM 898 C C . VAL A 1 110 ? -17.234 3.498 7.973 1 98.5 110 VAL A C 1
ATOM 900 O O . VAL A 1 110 ? -17.844 3.014 7.02 1 98.5 110 VAL A O 1
ATOM 903 N N . VAL A 1 111 ? -17.625 3.408 9.25 1 98.31 111 VAL A N 1
ATOM 904 C CA . VAL A 1 111 ? -18.875 2.746 9.602 1 98.31 111 VAL A CA 1
ATOM 905 C C . VAL A 1 111 ? -19.75 3.691 10.43 1 98.31 111 VAL A C 1
ATOM 907 O O . VAL A 1 111 ? -19.234 4.648 11.023 1 98.31 111 VAL A O 1
ATOM 910 N N . ASP A 1 112 ? -21.016 3.498 10.367 1 97.56 112 ASP A N 1
ATOM 911 C CA . ASP A 1 112 ? -21.922 4.281 11.219 1 97.56 112 ASP A CA 1
ATOM 912 C C . ASP A 1 112 ? -22.172 3.578 12.547 1 97.56 112 ASP A C 1
ATOM 914 O O . ASP A 1 112 ? -21.469 2.625 12.898 1 97.56 112 ASP A O 1
ATOM 918 N N . ASP A 1 113 ? -23.078 4.047 13.32 1 95.56 113 ASP A N 1
ATOM 919 C CA . ASP A 1 113 ? -23.328 3.561 14.672 1 95.56 113 ASP A CA 1
ATOM 920 C C . ASP A 1 113 ? -23.828 2.115 14.648 1 95.56 113 ASP A C 1
ATOM 922 O O . ASP A 1 113 ? -23.641 1.373 15.609 1 95.56 113 ASP A O 1
ATOM 926 N N . GLY A 1 114 ? -24.453 1.732 13.562 1 96 114 GLY A N 1
ATOM 927 C CA . GLY A 1 114 ? -24.938 0.369 13.414 1 96 114 GLY A CA 1
ATOM 928 C C . GLY A 1 114 ? -23.906 -0.564 12.797 1 96 114 GLY A C 1
ATOM 929 O O . GLY A 1 114 ? -24.234 -1.695 12.43 1 96 114 GLY A O 1
ATOM 930 N N . LYS A 1 115 ? -22.734 -0.059 12.547 1 95.62 115 LYS A N 1
ATOM 931 C CA . LYS A 1 115 ? -21.609 -0.801 11.984 1 95.62 115 LYS A CA 1
ATOM 932 C C . LYS A 1 115 ? -21.781 -1.025 10.484 1 95.62 115 LYS A C 1
ATOM 934 O O . LYS A 1 115 ? -21.125 -1.877 9.891 1 95.62 115 LYS A O 1
ATOM 939 N N . TYR A 1 116 ? -22.688 -0.27 9.945 1 98.31 116 TYR A N 1
ATOM 940 C CA . TYR A 1 116 ? -22.844 -0.316 8.492 1 98.31 116 TYR A CA 1
ATOM 941 C C . TYR A 1 116 ? -21.719 0.427 7.797 1 98.31 116 TYR A C 1
ATOM 943 O O . TYR A 1 116 ? -21.312 1.502 8.242 1 98.31 116 TYR A O 1
ATOM 951 N N . PHE A 1 117 ? -21.25 -0.22 6.727 1 98.81 117 PHE A N 1
ATOM 952 C CA . PHE A 1 117 ? -20.234 0.416 5.895 1 98.81 117 PHE A CA 1
ATOM 953 C C . PHE A 1 117 ? -20.812 1.617 5.16 1 98.81 117 PHE A C 1
ATOM 955 O O . PHE A 1 117 ? -21.781 1.482 4.402 1 98.81 117 PHE A O 1
ATOM 962 N N . ILE A 1 118 ? -20.188 2.791 5.355 1 98.75 118 ILE A N 1
ATOM 963 C CA . ILE A 1 118 ? -20.828 3.951 4.73 1 98.75 118 ILE A CA 1
ATOM 964 C C . ILE A 1 118 ? -19.828 4.621 3.777 1 98.75 118 ILE A C 1
ATOM 966 O O . ILE A 1 118 ? -20.172 5.594 3.104 1 98.75 118 ILE A O 1
ATOM 970 N N . GLY A 1 119 ? -18.578 4.184 3.678 1 98.69 119 GLY A N 1
ATOM 971 C CA . GLY A 1 119 ? -17.609 4.715 2.742 1 98.69 119 GLY A CA 1
ATOM 972 C C . GLY A 1 119 ? -16.172 4.578 3.229 1 98.69 119 GLY A C 1
ATOM 973 O O . GLY A 1 119 ? -15.891 3.76 4.105 1 98.69 119 GLY A O 1
ATOM 974 N N . ILE A 1 120 ? -15.312 5.309 2.598 1 98.5 120 ILE A N 1
ATOM 975 C CA . ILE A 1 120 ? -13.906 5.258 2.986 1 98.5 120 ILE A CA 1
ATOM 976 C C . ILE A 1 120 ? -13.344 6.676 3.059 1 98.5 120 ILE A C 1
ATOM 978 O O . ILE A 1 120 ? -13.953 7.621 2.551 1 98.5 120 ILE A O 1
ATOM 982 N N . ILE A 1 121 ? -12.258 6.758 3.76 1 97.69 121 ILE A N 1
ATOM 983 C CA . ILE A 1 121 ? -11.383 7.918 3.68 1 97.69 121 ILE A CA 1
ATOM 984 C C . ILE A 1 121 ? -10.07 7.531 2.994 1 97.69 121 ILE A C 1
ATOM 986 O O . ILE A 1 121 ? -9.406 6.578 3.406 1 97.69 121 ILE A O 1
ATOM 990 N N . ARG A 1 122 ? -9.766 8.266 2.012 1 95.38 122 ARG A N 1
ATOM 991 C CA . ARG A 1 122 ? -8.57 7.941 1.233 1 95.38 122 ARG A CA 1
ATOM 992 C C . ARG A 1 122 ? -7.324 8.547 1.869 1 95.38 122 ARG A C 1
ATOM 994 O O . ARG A 1 122 ? -7.352 9.68 2.352 1 95.38 122 ARG A O 1
ATOM 1001 N N . ARG A 1 123 ? -6.312 7.711 1.833 1 93.31 123 ARG A N 1
ATOM 1002 C CA . ARG A 1 123 ? -5.035 8.172 2.371 1 93.31 123 ARG A CA 1
ATOM 1003 C C . ARG A 1 123 ? -4.598 9.469 1.705 1 93.31 123 ARG A C 1
ATOM 1005 O O . ARG A 1 123 ? -4.125 10.391 2.379 1 93.31 123 ARG A O 1
ATOM 1012 N N . ARG A 1 124 ? -4.781 9.578 0.389 1 92.12 124 ARG A N 1
ATOM 1013 C CA . ARG A 1 124 ? -4.359 10.758 -0.359 1 92.12 124 ARG A CA 1
ATOM 1014 C C . ARG A 1 124 ? -5.027 12.016 0.18 1 92.12 124 ARG A C 1
ATOM 1016 O O . ARG A 1 124 ? -4.387 13.062 0.304 1 92.12 124 ARG A O 1
ATOM 1023 N N . ASP A 1 125 ? -6.258 11.938 0.533 1 93.38 125 ASP A N 1
ATOM 1024 C CA . ASP A 1 125 ? -7 13.094 1.016 1 93.38 125 ASP A CA 1
ATOM 1025 C C . ASP A 1 125 ? -6.465 13.57 2.365 1 93.38 125 ASP A C 1
ATOM 1027 O O . ASP A 1 125 ? -6.387 14.773 2.623 1 93.38 125 ASP A O 1
ATOM 1031 N N . ILE A 1 126 ? -6.078 12.641 3.188 1 93 126 ILE A N 1
ATOM 1032 C CA . ILE A 1 126 ? -5.582 12.969 4.52 1 93 126 ILE A CA 1
ATOM 1033 C C . ILE A 1 126 ? -4.188 13.578 4.418 1 93 126 ILE A C 1
ATOM 1035 O O . ILE A 1 126 ? -3.889 14.578 5.066 1 93 126 ILE A O 1
ATOM 1039 N N . ILE A 1 127 ? -3.355 12.977 3.619 1 92.19 127 ILE A N 1
ATOM 1040 C CA . ILE A 1 127 ? -2.004 13.484 3.43 1 92.19 127 ILE A CA 1
ATOM 1041 C C . ILE A 1 127 ? -2.064 14.898 2.852 1 92.19 127 ILE A C 1
ATOM 1043 O O . ILE A 1 127 ? -1.369 15.805 3.322 1 92.19 127 ILE A O 1
ATOM 1047 N N . GLU A 1 128 ? -2.877 15.07 1.876 1 92.25 128 GLU A N 1
ATOM 1048 C CA . GLU A 1 128 ? -3.055 16.391 1.271 1 92.25 128 GLU A CA 1
ATOM 1049 C C . GLU A 1 128 ? -3.551 17.406 2.295 1 92.25 128 GLU A C 1
ATOM 1051 O O . GLU A 1 128 ? -3.111 18.562 2.299 1 92.25 128 GLU A O 1
ATOM 1056 N N . TYR A 1 129 ? -4.473 17.016 3.111 1 93.25 129 TYR A N 1
ATOM 1057 C CA . TYR A 1 129 ? -4.973 17.875 4.168 1 93.25 129 TYR A CA 1
ATOM 1058 C C . TYR A 1 129 ? -3.836 18.359 5.059 1 93.25 129 TYR A C 1
ATOM 1060 O O . TYR A 1 129 ? -3.684 19.578 5.277 1 93.25 129 TYR A O 1
ATOM 1068 N N . TYR A 1 130 ? -3.035 17.438 5.535 1 91.19 130 TYR A N 1
ATOM 1069 C CA . TYR A 1 130 ? -1.971 17.797 6.465 1 91.19 130 TYR A CA 1
ATOM 1070 C C . TYR A 1 130 ? -0.919 18.672 5.781 1 91.19 130 TYR A C 1
ATOM 1072 O O . TYR A 1 130 ? -0.451 19.656 6.355 1 91.19 130 TYR A O 1
ATOM 1080 N N . SER A 1 131 ? -0.544 18.281 4.582 1 92.06 131 SER A N 1
ATOM 1081 C CA . SER A 1 131 ? 0.477 19.047 3.871 1 92.06 131 SER A CA 1
ATOM 1082 C C . SER A 1 131 ? 0.001 20.469 3.572 1 92.0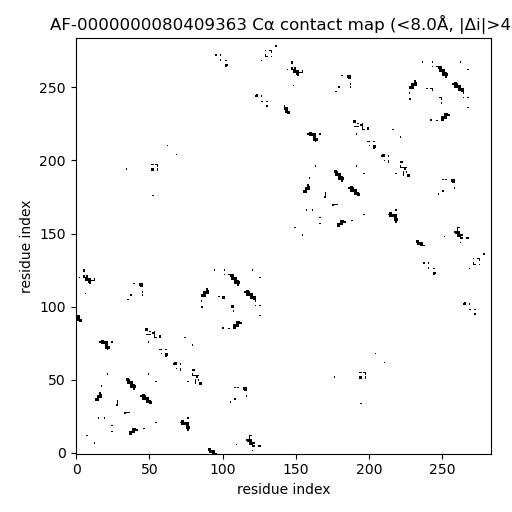6 131 SER A C 1
ATOM 1084 O O . SER A 1 131 ? 0.74 21.422 3.779 1 92.06 131 SER A O 1
ATOM 1086 N N . THR A 1 132 ? -1.218 20.656 3.104 1 92.38 132 THR A N 1
ATOM 1087 C CA . THR A 1 132 ? -1.773 21.953 2.756 1 92.38 132 THR A CA 1
ATOM 1088 C C . THR A 1 132 ? -1.948 22.812 4.004 1 92.38 132 THR A C 1
ATOM 1090 O O . THR A 1 132 ? -1.584 24 4.004 1 92.38 132 THR A O 1
ATOM 1093 N N . LYS A 1 133 ? -2.498 22.234 5.074 1 90.44 133 LYS A N 1
ATOM 1094 C CA . LYS A 1 133 ? -2.736 22.984 6.309 1 90.44 133 LYS A CA 1
ATOM 1095 C C . LYS A 1 133 ? -1.426 23.469 6.918 1 90.44 133 LYS A C 1
ATOM 1097 O O . LYS A 1 133 ? -1.351 24.594 7.422 1 90.44 133 LYS A O 1
ATOM 1102 N N . LEU A 1 134 ? -0.488 22.625 6.875 1 88.75 134 LEU A N 1
ATOM 1103 C CA . LEU A 1 134 ? 0.807 23.031 7.41 1 88.75 134 LEU A CA 1
ATOM 1104 C C . LEU A 1 134 ? 1.39 24.188 6.605 1 88.75 134 LEU A C 1
ATOM 1106 O O . LEU A 1 134 ? 1.929 25.125 7.176 1 88.75 134 LEU A O 1
ATOM 1110 N N . GLN A 1 135 ? 1.278 24.078 5.309 1 86.69 135 GLN A N 1
ATOM 1111 C CA . GLN A 1 135 ? 1.781 25.141 4.445 1 86.69 135 GLN A CA 1
ATOM 1112 C C . GLN A 1 135 ? 1.062 26.453 4.723 1 86.69 135 GLN A C 1
ATOM 1114 O O . GLN A 1 135 ? 1.691 27.516 4.773 1 86.69 135 GLN A O 1
ATOM 1119 N N . GLN A 1 136 ? -0.173 26.406 4.918 1 87.94 136 GLN A N 1
ATOM 1120 C CA . GLN A 1 136 ? -0.979 27.594 5.188 1 87.94 136 GLN A CA 1
ATOM 1121 C C . GLN A 1 136 ? -0.584 28.234 6.512 1 87.94 136 GLN A C 1
ATOM 1123 O O . GLN A 1 136 ? -0.511 29.469 6.613 1 87.94 136 GLN A O 1
ATOM 1128 N N . LEU A 1 137 ? -0.322 27.406 7.473 1 85.12 137 LEU A N 1
ATOM 1129 C CA . LEU A 1 137 ? 0.021 27.906 8.797 1 85.12 137 LEU A CA 1
ATOM 1130 C C . LEU A 1 137 ? 1.437 28.484 8.812 1 85.12 137 LEU A C 1
ATOM 1132 O O . LEU A 1 137 ? 1.705 29.469 9.492 1 85.12 137 LEU A O 1
ATOM 1136 N N . GLU A 1 138 ? 2.275 27.844 8.055 1 81.25 138 GLU A N 1
ATOM 1137 C CA . GLU A 1 138 ? 3.643 28.344 7.965 1 81.25 138 GLU A CA 1
ATOM 1138 C C . GLU A 1 138 ? 3.689 29.703 7.27 1 81.25 138 GLU A C 1
ATOM 1140 O O . GLU A 1 138 ? 4.488 30.562 7.637 1 81.25 138 GLU A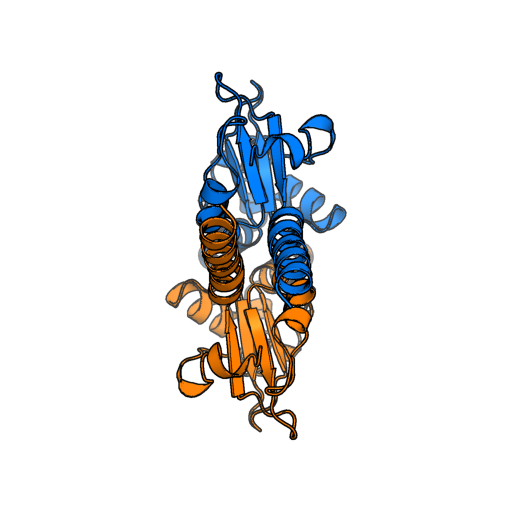 O 1
ATOM 1145 N N . ASN A 1 139 ? 2.943 29.828 6.32 1 81.56 139 ASN A N 1
ATOM 1146 C CA . ASN A 1 139 ? 2.875 31.109 5.629 1 81.56 139 ASN A CA 1
ATOM 1147 C C . ASN A 1 139 ? 2.287 32.188 6.52 1 81.56 139 ASN A C 1
ATOM 1149 O O . ASN A 1 139 ? 2.57 33.375 6.328 1 81.56 139 ASN A O 1
ATOM 1153 N N . LYS A 1 140 ? 1.443 31.953 7.449 1 75.12 140 LYS A N 1
ATOM 1154 C CA . LYS A 1 140 ? 0.836 32.938 8.352 1 75.12 140 LYS A CA 1
ATOM 1155 C C . LYS A 1 140 ? 1.819 33.344 9.445 1 75.12 140 LYS A C 1
ATOM 1157 O O . LYS A 1 140 ? 1.768 34.5 9.922 1 75.12 140 LYS A O 1
ATOM 1162 N N . VAL A 1 141 ? 2.666 32.469 9.859 1 74.62 141 VAL A N 1
ATOM 1163 C CA . VAL A 1 141 ? 3.611 32.75 10.938 1 74.62 141 VAL A CA 1
ATOM 1164 C C . VAL A 1 141 ? 4.805 33.531 10.375 1 74.62 141 VAL A C 1
ATOM 1166 O O . VAL A 1 141 ? 5.375 34.375 11.07 1 74.62 141 VAL A O 1
ATOM 1169 N N . ASN A 1 142 ? 5.246 33.156 9.148 1 61.25 142 ASN A N 1
ATOM 1170 C CA . ASN A 1 142 ? 6.316 33.969 8.594 1 61.25 142 ASN A CA 1
ATOM 1171 C C . ASN A 1 142 ? 5.793 35.344 8.102 1 61.25 142 ASN A C 1
ATOM 1173 O O . ASN A 1 142 ? 6.477 36.344 8.234 1 61.25 142 ASN A O 1
ATOM 1177 N N . MET B 1 1 ? 11.953 21.828 4.453 1 81.19 1 MET B N 1
ATOM 1178 C CA . MET B 1 1 ? 12.836 21.031 5.293 1 81.19 1 MET B CA 1
ATOM 1179 C C . MET B 1 1 ? 13.531 19.953 4.477 1 81.19 1 MET B C 1
ATOM 1181 O O . MET B 1 1 ? 12.891 19.25 3.682 1 81.19 1 MET B O 1
ATOM 1185 N N . ASN B 1 2 ? 14.836 19.766 4.789 1 89.06 2 ASN B N 1
ATOM 1186 C CA . ASN B 1 2 ? 15.609 18.781 4.047 1 89.06 2 ASN B CA 1
ATOM 1187 C C . ASN B 1 2 ? 15.242 17.359 4.469 1 89.06 2 ASN B C 1
ATOM 1189 O O . ASN B 1 2 ? 15.062 17.078 5.656 1 89.06 2 ASN B O 1
ATOM 1193 N N . ILE B 1 3 ? 15.18 16.453 3.439 1 92.25 3 ILE B N 1
ATOM 1194 C CA . ILE B 1 3 ? 14.672 15.109 3.705 1 92.25 3 ILE B CA 1
ATOM 1195 C C . ILE B 1 3 ? 15.781 14.258 4.316 1 92.25 3 ILE B C 1
ATOM 1197 O O . ILE B 1 3 ? 15.539 13.133 4.762 1 92.25 3 ILE B O 1
ATOM 1201 N N . ALA B 1 4 ? 17.016 14.742 4.395 1 92.38 4 ALA B N 1
ATOM 1202 C CA . ALA B 1 4 ? 18.156 13.992 4.93 1 92.38 4 ALA B CA 1
ATOM 1203 C C . ALA B 1 4 ? 17.875 13.531 6.359 1 92.38 4 ALA B C 1
ATOM 1205 O O . ALA B 1 4 ? 18.344 12.469 6.773 1 92.38 4 ALA B O 1
ATOM 1206 N N . PHE B 1 5 ? 17.062 14.305 7.035 1 91.12 5 PHE B N 1
ATOM 1207 C CA . PHE B 1 5 ? 16.734 14.008 8.422 1 91.12 5 PHE B CA 1
ATOM 1208 C C . PHE B 1 5 ? 15.859 12.773 8.523 1 91.12 5 PHE B C 1
ATOM 1210 O O . PHE B 1 5 ? 15.797 12.133 9.578 1 91.12 5 PHE B O 1
ATOM 1217 N N . PHE B 1 6 ? 15.266 12.383 7.465 1 95.88 6 PHE B N 1
ATOM 1218 C CA . PHE B 1 6 ? 14.305 11.289 7.477 1 95.88 6 PHE B CA 1
ATOM 1219 C C . PHE B 1 6 ? 14.891 10.039 6.828 1 95.88 6 PHE B C 1
ATOM 1221 O O . PHE B 1 6 ? 14.234 9.008 6.746 1 95.88 6 PHE B O 1
ATOM 1228 N N . LEU B 1 7 ? 16.109 10.102 6.422 1 97.56 7 LEU B N 1
ATOM 1229 C CA . LEU B 1 7 ? 16.703 9.023 5.629 1 97.56 7 LEU B CA 1
ATOM 1230 C C . LEU B 1 7 ? 16.875 7.762 6.465 1 97.56 7 LEU B C 1
ATOM 1232 O O . LEU B 1 7 ? 17.484 7.805 7.535 1 97.56 7 LEU B O 1
ATOM 1236 N N . TYR B 1 8 ? 16.312 6.711 6.066 1 98.25 8 TYR B N 1
ATOM 1237 C CA . TYR B 1 8 ? 16.656 5.359 6.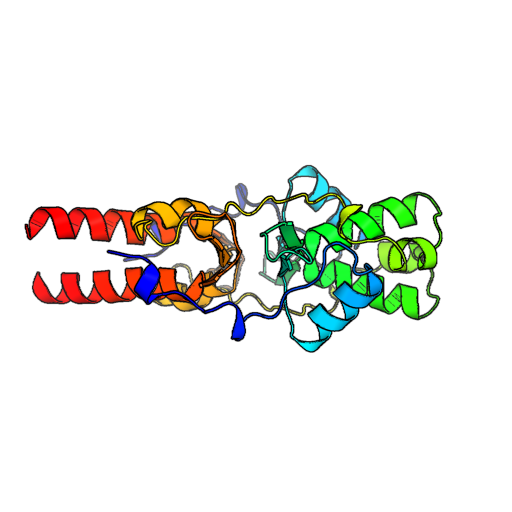496 1 98.25 8 TYR B CA 1
ATOM 1238 C C . TYR B 1 8 ? 17.766 4.777 5.609 1 98.25 8 TYR B C 1
ATOM 1240 O O . TYR B 1 8 ? 17.516 4.434 4.453 1 98.25 8 TYR B O 1
ATOM 1248 N N . PRO B 1 9 ? 18.891 4.688 6.117 1 98.25 9 PRO B N 1
ATOM 1249 C CA . PRO B 1 9 ? 20.062 4.461 5.258 1 98.25 9 PRO B CA 1
ATOM 1250 C C . PRO B 1 9 ? 20.062 3.066 4.637 1 98.25 9 PRO B C 1
ATOM 1252 O O . PRO B 1 9 ? 19.531 2.121 5.223 1 98.25 9 PRO B O 1
ATOM 1255 N N . LYS B 1 10 ? 20.703 3.016 3.502 1 98.31 10 LYS B N 1
ATOM 1256 C CA . LYS B 1 10 ? 20.781 1.787 2.717 1 98.31 10 LYS B CA 1
ATOM 1257 C C . LYS B 1 10 ? 21.234 0.614 3.578 1 98.31 10 LYS B C 1
ATOM 1259 O O . LYS B 1 10 ? 20.734 -0.502 3.436 1 98.31 10 LYS B O 1
ATOM 1264 N N . GLU B 1 11 ? 22.125 0.849 4.438 1 97.56 11 GLU B N 1
ATOM 1265 C CA . GLU B 1 11 ? 22.703 -0.219 5.25 1 97.56 11 GLU B CA 1
ATOM 1266 C C . GLU B 1 11 ? 21.656 -0.876 6.133 1 97.56 11 GLU B C 1
ATOM 1268 O O . GLU B 1 11 ? 21.828 -2.016 6.57 1 97.56 11 GLU B O 1
ATOM 1273 N N . ASP B 1 12 ? 20.531 -0.183 6.371 1 97.44 12 ASP B N 1
ATOM 1274 C CA . ASP B 1 12 ? 19.453 -0.684 7.23 1 97.44 12 ASP B CA 1
ATOM 1275 C C . ASP B 1 12 ? 18.266 -1.166 6.398 1 97.44 12 ASP B C 1
ATOM 1277 O O . ASP B 1 12 ? 17.281 -1.661 6.949 1 97.44 12 ASP B O 1
ATOM 1281 N N . VAL B 1 13 ? 18.359 -0.989 5.086 1 98 13 VAL B N 1
ATOM 1282 C CA . VAL B 1 13 ? 17.266 -1.343 4.184 1 98 13 VAL B CA 1
ATOM 1283 C C . VAL B 1 13 ? 17.5 -2.746 3.623 1 98 13 VAL B C 1
ATOM 1285 O O . VAL B 1 13 ? 18.594 -3.064 3.156 1 98 13 VAL B O 1
ATOM 1288 N N . LYS B 1 14 ? 16.5 -3.545 3.732 1 97.69 14 LYS B N 1
ATOM 1289 C CA . LYS B 1 14 ? 16.547 -4.809 3.002 1 97.69 14 LYS B CA 1
ATOM 1290 C C . LYS B 1 14 ? 16.141 -4.605 1.541 1 97.69 14 LYS B C 1
ATOM 1292 O O . LYS B 1 14 ? 15.102 -4.016 1.252 1 97.69 14 LYS B O 1
ATOM 1297 N N . TYR B 1 15 ? 16.984 -4.949 0.641 1 98.38 15 TYR B N 1
ATOM 1298 C CA . TYR B 1 15 ? 16.703 -4.816 -0.787 1 98.38 15 TYR B CA 1
ATOM 1299 C C . TYR B 1 15 ? 17.109 -6.086 -1.533 1 98.38 15 TYR B C 1
ATOM 1301 O O . TYR B 1 15 ? 17.688 -7 -0.95 1 98.38 15 TYR B O 1
ATOM 1309 N N . LEU B 1 16 ? 16.703 -6.211 -2.807 1 98.56 16 LEU B N 1
ATOM 1310 C CA . LEU B 1 16 ? 17.016 -7.371 -3.633 1 98.56 16 LEU B CA 1
ATOM 1311 C C . LEU B 1 16 ? 17.734 -6.953 -4.906 1 98.56 16 LEU B C 1
ATOM 1313 O O . LEU B 1 16 ? 17.594 -5.816 -5.363 1 98.56 16 LEU B O 1
ATOM 1317 N N . ASP B 1 17 ? 18.5 -7.898 -5.414 1 98.5 17 ASP B N 1
ATOM 1318 C CA . ASP B 1 17 ? 19.109 -7.766 -6.738 1 98.5 17 ASP B CA 1
ATOM 1319 C C . ASP B 1 17 ? 18.078 -8.047 -7.836 1 98.5 17 ASP B C 1
ATOM 1321 O O . ASP B 1 17 ? 17.328 -9.016 -7.754 1 98.5 17 ASP B O 1
ATOM 1325 N N . PRO B 1 18 ? 18.031 -7.156 -8.875 1 98.38 18 PRO B N 1
ATOM 1326 C CA . PRO B 1 18 ? 17.109 -7.434 -9.977 1 98.38 18 PRO B CA 1
ATOM 1327 C C . PRO B 1 18 ? 17.328 -8.82 -10.578 1 98.38 18 PRO B C 1
ATOM 1329 O O . PRO B 1 18 ? 16.422 -9.352 -11.234 1 98.38 18 PRO B O 1
ATOM 1332 N N . GLU B 1 19 ? 18.438 -9.414 -10.289 1 98.56 19 GLU B N 1
ATOM 1333 C CA . GLU B 1 19 ? 18.75 -10.734 -10.812 1 98.56 19 GLU B CA 1
ATOM 1334 C C . GLU B 1 19 ? 18.188 -11.836 -9.922 1 98.56 19 GLU B C 1
ATOM 1336 O O . GLU B 1 19 ? 18.172 -13.008 -10.305 1 98.56 19 GLU B O 1
ATOM 1341 N N . SER B 1 20 ? 17.719 -11.461 -8.758 1 98.44 20 SER B N 1
ATOM 1342 C CA . SER B 1 20 ? 17.094 -12.438 -7.883 1 98.44 20 SER B CA 1
ATOM 1343 C C . SER B 1 20 ? 15.828 -13.016 -8.523 1 98.44 20 SER B C 1
ATOM 1345 O O . SER B 1 20 ? 15.25 -12.414 -9.43 1 98.44 20 SER B O 1
ATOM 1347 N N . THR B 1 21 ? 15.461 -14.164 -8.078 1 98.06 21 THR B N 1
ATOM 1348 C CA . THR B 1 21 ? 14.281 -14.828 -8.633 1 98.06 21 THR B CA 1
ATOM 1349 C C . THR B 1 21 ? 13.031 -14.445 -7.855 1 98.06 21 THR B C 1
ATOM 1351 O O . THR B 1 21 ? 13.117 -13.945 -6.734 1 98.06 21 THR B O 1
ATOM 1354 N N . VAL B 1 22 ? 11.922 -14.758 -8.477 1 96.81 22 VAL B N 1
ATOM 1355 C CA . VAL B 1 22 ? 10.633 -14.57 -7.824 1 96.81 22 VAL B CA 1
ATOM 1356 C C . VAL B 1 22 ? 10.594 -15.391 -6.535 1 96.81 22 VAL B C 1
ATOM 1358 O O . VAL B 1 22 ? 10.094 -14.922 -5.508 1 96.81 22 VAL B O 1
ATOM 1361 N N . ARG B 1 23 ? 11.164 -16.562 -6.586 1 96 23 ARG B N 1
ATOM 1362 C CA . ARG B 1 23 ? 11.219 -17.406 -5.398 1 96 23 ARG B CA 1
ATOM 1363 C C . ARG B 1 23 ? 11.938 -16.703 -4.254 1 96 23 ARG B C 1
ATOM 1365 O O . ARG B 1 23 ? 11.422 -16.641 -3.131 1 96 23 ARG B O 1
ATOM 1372 N N . GLN B 1 24 ? 13.047 -16.172 -4.531 1 97.62 24 GLN B N 1
ATOM 1373 C CA . GLN B 1 24 ? 13.836 -15.477 -3.523 1 97.62 24 GLN B CA 1
ATOM 1374 C C . GLN B 1 24 ? 13.102 -14.25 -2.988 1 97.62 24 GLN B C 1
ATOM 1376 O O . GLN B 1 24 ? 13.148 -13.961 -1.791 1 97.62 24 GLN B O 1
ATOM 1381 N N . ALA B 1 25 ? 12.438 -13.562 -3.883 1 98.06 25 ALA B N 1
ATOM 1382 C CA . ALA B 1 25 ? 11.656 -12.391 -3.475 1 98.06 25 ALA B CA 1
ATOM 1383 C C . ALA B 1 25 ? 10.523 -12.797 -2.529 1 98.06 25 ALA B C 1
ATOM 1385 O O . ALA B 1 25 ? 10.336 -12.18 -1.479 1 98.06 25 ALA B O 1
ATOM 1386 N N . LEU B 1 26 ? 9.797 -13.883 -2.9 1 96.88 26 LEU B N 1
ATOM 1387 C CA . LEU B 1 26 ? 8.695 -14.352 -2.07 1 96.88 26 LEU B CA 1
ATOM 1388 C C . LEU B 1 26 ? 9.188 -14.766 -0.688 1 96.88 26 LEU B C 1
ATOM 1390 O O . LEU B 1 26 ? 8.562 -14.43 0.323 1 96.88 26 LEU B O 1
ATOM 1394 N N . GLU B 1 27 ? 10.273 -15.414 -0.623 1 96.94 27 GLU B N 1
ATOM 1395 C CA . GLU B 1 27 ? 10.836 -15.867 0.646 1 96.94 27 GLU B CA 1
ATOM 1396 C C . GLU B 1 27 ? 11.25 -14.688 1.522 1 96.94 27 GLU B C 1
ATOM 1398 O O . GLU B 1 27 ? 10.891 -14.633 2.701 1 96.94 27 GLU B O 1
ATOM 1403 N N . LYS B 1 28 ? 11.898 -13.742 0.95 1 97.5 28 LYS B N 1
ATOM 1404 C CA . LYS B 1 28 ? 12.383 -12.586 1.696 1 97.5 28 LYS B CA 1
ATOM 1405 C C . LYS B 1 28 ? 11.227 -11.711 2.176 1 97.5 28 LYS B C 1
ATOM 1407 O O . LYS B 1 28 ? 11.211 -11.266 3.324 1 97.5 28 LYS B O 1
ATOM 1412 N N . MET B 1 29 ? 10.305 -11.516 1.301 1 97.12 29 MET B N 1
ATOM 1413 C CA . MET B 1 29 ? 9.164 -10.664 1.634 1 97.12 29 MET B CA 1
ATOM 1414 C C . MET B 1 29 ? 8.297 -11.312 2.707 1 97.12 29 MET B C 1
ATOM 1416 O O . MET B 1 29 ? 7.785 -10.625 3.592 1 97.12 29 MET B O 1
ATOM 1420 N N . LYS B 1 30 ? 8.148 -12.555 2.604 1 95.5 30 LYS B N 1
ATOM 1421 C CA . LYS B 1 30 ? 7.402 -13.266 3.635 1 95.5 30 LYS B CA 1
ATOM 1422 C C . LYS B 1 30 ? 8.109 -13.188 4.984 1 95.5 30 LYS B C 1
ATOM 1424 O O . LYS B 1 30 ? 7.484 -12.883 6.004 1 95.5 30 LYS B O 1
ATOM 1429 N N . HIS B 1 31 ? 9.352 -13.391 4.973 1 96.12 31 HIS B N 1
ATOM 1430 C CA . HIS B 1 31 ? 10.156 -13.43 6.188 1 96.12 31 HIS B CA 1
ATOM 1431 C C . HIS B 1 31 ? 10.133 -12.086 6.906 1 96.12 31 HIS B C 1
ATOM 1433 O O . HIS B 1 31 ? 10.008 -12.031 8.133 1 96.12 31 HIS B O 1
ATOM 1439 N N . HIS B 1 32 ? 10.211 -11 6.152 1 95.25 32 HIS B N 1
ATOM 1440 C CA . HIS B 1 32 ? 10.328 -9.672 6.746 1 95.25 32 HIS B CA 1
ATOM 1441 C C . HIS B 1 32 ? 8.984 -8.945 6.73 1 95.25 32 HIS B C 1
ATOM 1443 O O . HIS B 1 32 ? 8.891 -7.801 7.18 1 95.25 32 HIS B O 1
ATOM 1449 N N . ARG B 1 33 ? 7.953 -9.578 6.129 1 93.19 33 ARG B N 1
ATOM 1450 C CA . ARG B 1 33 ? 6.609 -9.023 6.031 1 93.19 33 ARG B CA 1
ATOM 1451 C C . ARG B 1 33 ? 6.613 -7.715 5.246 1 93.19 33 ARG B C 1
ATOM 1453 O O . ARG B 1 33 ? 5.996 -6.734 5.668 1 93.19 33 ARG B O 1
ATOM 1460 N N . PHE B 1 34 ? 7.434 -7.777 4.195 1 94.75 34 PHE B N 1
ATOM 1461 C CA . PHE B 1 34 ? 7.477 -6.613 3.32 1 9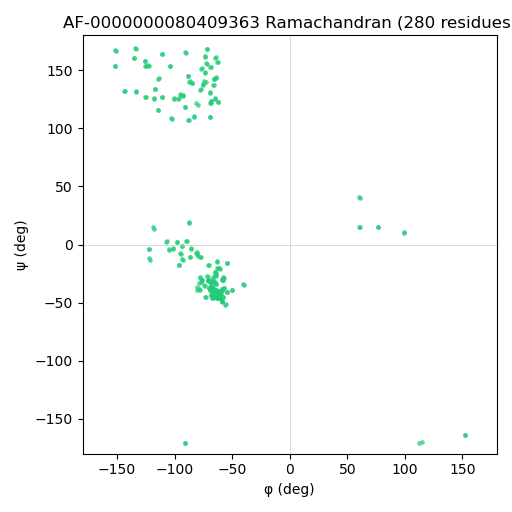4.75 34 PHE B CA 1
ATOM 1462 C C . PHE B 1 34 ? 6.383 -6.691 2.26 1 94.75 34 PHE B C 1
ATOM 1464 O O . PHE B 1 34 ? 6.129 -7.758 1.7 1 94.75 34 PHE B O 1
ATOM 1471 N N . THR B 1 35 ? 5.801 -5.539 2.006 1 94.88 35 THR B N 1
ATOM 1472 C CA . THR B 1 35 ? 4.82 -5.484 0.929 1 94.88 35 THR B CA 1
ATOM 1473 C C . THR B 1 35 ? 5.465 -4.992 -0.364 1 94.88 35 THR B C 1
ATOM 1475 O O . THR B 1 35 ? 4.883 -5.125 -1.443 1 94.88 35 THR B O 1
ATOM 1478 N N . SER B 1 36 ? 6.586 -4.398 -0.249 1 96.5 36 SER B N 1
ATOM 1479 C CA . SER B 1 36 ? 7.418 -3.938 -1.354 1 96.5 36 SER B CA 1
ATOM 1480 C C . SER B 1 36 ? 8.891 -3.924 -0.966 1 96.5 36 SER B C 1
ATOM 1482 O O . SER B 1 36 ? 9.227 -3.812 0.215 1 96.5 36 SER B O 1
ATOM 1484 N N . VAL B 1 37 ? 9.742 -4.066 -1.945 1 97.88 37 VAL B N 1
ATOM 1485 C CA . VAL B 1 37 ? 11.18 -4.133 -1.679 1 97.88 37 VAL B CA 1
ATOM 1486 C C . VAL B 1 37 ? 11.945 -3.414 -2.787 1 97.88 37 VAL B C 1
ATOM 1488 O O . VAL B 1 37 ? 11.68 -3.625 -3.973 1 97.88 37 VAL B O 1
ATOM 1491 N N . PRO B 1 38 ? 12.914 -2.518 -2.406 1 98.5 38 PRO B N 1
ATOM 1492 C CA . PRO B 1 38 ? 13.75 -1.918 -3.451 1 98.5 38 PRO B CA 1
ATOM 1493 C C . PRO B 1 38 ? 14.609 -2.943 -4.18 1 98.5 38 PRO B C 1
ATOM 1495 O O . PRO B 1 38 ? 15.047 -3.926 -3.576 1 98.5 38 PRO B O 1
ATOM 1498 N N . LEU B 1 39 ? 14.75 -2.695 -5.43 1 98.62 39 LEU B N 1
ATOM 1499 C CA . LEU B 1 39 ? 15.727 -3.42 -6.23 1 98.62 39 LEU B CA 1
ATOM 1500 C C . LEU B 1 39 ? 16.984 -2.578 -6.441 1 98.62 39 LEU B C 1
ATOM 1502 O O . LEU B 1 39 ? 16.906 -1.432 -6.887 1 98.62 39 LEU B O 1
ATOM 1506 N N . VAL B 1 40 ? 18.078 -3.152 -6.094 1 98.75 40 VAL B N 1
ATOM 1507 C CA . VAL B 1 40 ? 19.359 -2.471 -6.242 1 98.75 40 VAL B CA 1
ATOM 1508 C C . VAL B 1 40 ? 20.328 -3.336 -7.062 1 98.75 40 VAL B C 1
ATOM 1510 O O . VAL B 1 40 ? 20.531 -4.508 -6.738 1 98.75 40 VAL B O 1
ATOM 1513 N N . SER B 1 41 ? 20.859 -2.711 -8.086 1 98.25 41 SER B N 1
ATOM 1514 C CA . SER B 1 41 ? 21.766 -3.457 -8.969 1 98.25 41 SER B CA 1
ATOM 1515 C C . SER B 1 41 ? 23.094 -3.738 -8.289 1 98.25 41 SER B C 1
ATOM 1517 O O . SER B 1 41 ? 23.406 -3.164 -7.238 1 98.25 41 SER B O 1
ATOM 1519 N N . GLU B 1 42 ? 23.812 -4.57 -8.914 1 97.31 42 GLU B N 1
ATOM 1520 C CA . GLU B 1 42 ? 25.125 -4.945 -8.391 1 97.31 42 GLU B CA 1
ATOM 1521 C C . GLU B 1 42 ? 26.031 -3.725 -8.258 1 97.31 42 GLU B C 1
ATOM 1523 O O . GLU B 1 42 ? 26.844 -3.65 -7.336 1 97.31 42 GLU B O 1
ATOM 1528 N N . ASN B 1 43 ? 25.859 -2.711 -9.102 1 97.12 43 ASN B N 1
ATOM 1529 C CA . ASN B 1 43 ? 26.688 -1.513 -9.07 1 97.12 43 ASN B CA 1
ATOM 1530 C C . ASN B 1 43 ? 26.172 -0.486 -8.078 1 97.12 43 ASN B C 1
ATOM 1532 O O . ASN B 1 43 ? 26.719 0.61 -7.957 1 97.12 43 ASN B O 1
ATOM 1536 N N . GLY B 1 44 ? 25.016 -0.748 -7.434 1 98.06 44 GLY B N 1
ATOM 1537 C CA . GLY B 1 44 ? 24.547 0.104 -6.359 1 98.06 44 GLY B CA 1
ATOM 1538 C C . GLY B 1 44 ? 23.484 1.09 -6.809 1 98.06 44 GLY B C 1
ATOM 1539 O O . GLY B 1 44 ? 23.078 1.97 -6.043 1 98.06 44 GLY B O 1
ATOM 1540 N N . PHE B 1 45 ? 22.969 0.889 -8.055 1 98.25 45 PHE B N 1
ATOM 1541 C CA . PHE B 1 45 ? 21.953 1.803 -8.57 1 98.25 45 PHE B CA 1
ATOM 1542 C C . PHE B 1 45 ? 20.562 1.337 -8.18 1 98.25 45 PHE B C 1
ATOM 1544 O O . PHE B 1 45 ? 20.312 0.134 -8.086 1 98.25 45 PHE B O 1
ATOM 1551 N N . TYR B 1 46 ? 19.75 2.287 -7.945 1 98.31 46 TYR B N 1
ATOM 1552 C CA . TYR B 1 46 ? 18.328 1.973 -7.77 1 98.31 46 TYR B CA 1
ATOM 1553 C C . TYR B 1 46 ? 17.734 1.419 -9.055 1 98.31 46 TYR B C 1
ATOM 1555 O O . TYR B 1 46 ? 17.828 2.047 -10.109 1 98.31 46 TYR B O 1
ATOM 1563 N N . ALA B 1 47 ? 17.125 0.254 -8.961 1 97.44 47 ALA B N 1
ATOM 1564 C CA . ALA B 1 47 ? 16.641 -0.417 -10.164 1 97.44 47 ALA B CA 1
ATOM 1565 C C . ALA B 1 47 ? 15.117 -0.599 -10.109 1 97.44 47 ALA B C 1
ATOM 1567 O O . ALA B 1 47 ? 14.562 -1.445 -10.82 1 97.44 47 ALA B O 1
ATOM 1568 N N . GLY B 1 48 ? 14.438 0.082 -9.242 1 97.38 48 GLY B N 1
ATOM 1569 C CA . GLY B 1 48 ? 12.992 -0.033 -9.102 1 97.38 48 GLY B CA 1
ATOM 1570 C C . GLY B 1 48 ? 12.57 -0.656 -7.789 1 97.38 48 GLY B C 1
ATOM 1571 O O . GLY B 1 48 ? 13.367 -0.753 -6.855 1 97.38 48 GLY B O 1
ATOM 1572 N N . THR B 1 49 ? 11.32 -0.956 -7.688 1 98.06 49 THR B N 1
ATOM 1573 C CA . THR B 1 49 ? 10.719 -1.57 -6.508 1 98.06 49 THR B CA 1
ATOM 1574 C C . THR B 1 49 ? 9.812 -2.732 -6.902 1 98.06 49 THR B C 1
ATOM 1576 O O . THR B 1 49 ? 9.055 -2.633 -7.867 1 98.06 49 THR B O 1
ATOM 1579 N N . MET B 1 50 ? 9.969 -3.832 -6.262 1 97.94 50 MET B N 1
ATOM 1580 C CA . MET B 1 50 ? 9.086 -4.98 -6.438 1 97.94 50 MET B CA 1
ATOM 1581 C C . MET B 1 50 ? 8.008 -5.004 -5.367 1 97.94 50 MET B C 1
ATOM 1583 O O . MET B 1 50 ? 8.305 -4.957 -4.172 1 97.94 50 MET B O 1
ATOM 1587 N N . THR B 1 51 ? 6.738 -5.066 -5.812 1 97.12 51 THR B N 1
ATOM 1588 C CA . THR B 1 51 ? 5.629 -5.074 -4.867 1 97.12 51 THR B CA 1
ATOM 1589 C C . THR B 1 51 ? 4.938 -6.434 -4.855 1 97.12 51 THR B C 1
ATOM 1591 O O . THR B 1 51 ? 5.109 -7.23 -5.781 1 97.12 51 THR B O 1
ATOM 1594 N N . GLU B 1 52 ? 4.168 -6.652 -3.838 1 96.69 52 GLU B N 1
ATOM 1595 C CA . GLU B 1 52 ? 3.303 -7.824 -3.799 1 96.69 52 GLU B CA 1
ATOM 1596 C C . GLU B 1 52 ? 2.359 -7.855 -5 1 96.69 52 GLU B C 1
ATOM 1598 O O . GLU B 1 52 ? 2.076 -8.922 -5.547 1 96.69 52 GLU B O 1
ATOM 1603 N N . GLY B 1 53 ? 1.901 -6.695 -5.391 1 96.69 53 GLY B N 1
ATOM 1604 C CA . GLY B 1 53 ? 1.04 -6.625 -6.559 1 96.69 53 GLY B CA 1
ATOM 1605 C C . GLY B 1 53 ? 1.724 -7.09 -7.832 1 96.69 53 GLY B C 1
ATOM 1606 O O . GLY B 1 53 ? 1.122 -7.797 -8.641 1 96.69 53 GLY B O 1
ATOM 1607 N N . ASP B 1 54 ? 2.939 -6.703 -8.023 1 96.81 54 ASP B N 1
ATOM 1608 C CA . ASP B 1 54 ? 3.693 -7.145 -9.188 1 96.81 54 ASP B CA 1
ATOM 1609 C C . ASP B 1 54 ? 3.781 -8.672 -9.242 1 96.81 54 ASP B C 1
ATOM 1611 O O . ASP B 1 54 ? 3.568 -9.273 -10.297 1 96.81 54 ASP B O 1
ATOM 1615 N N . LEU B 1 55 ? 4.086 -9.242 -8.086 1 96.5 55 LEU B N 1
ATOM 1616 C CA . LEU B 1 55 ? 4.254 -10.695 -8.008 1 96.5 55 LEU B CA 1
ATOM 1617 C C . LEU B 1 55 ? 2.916 -11.406 -8.18 1 96.5 55 LEU B C 1
ATOM 1619 O O . LEU B 1 55 ? 2.84 -12.438 -8.844 1 96.5 55 LEU B O 1
ATOM 1623 N N . LEU B 1 56 ? 1.888 -10.828 -7.637 1 95.94 56 LEU B N 1
ATOM 1624 C CA . LEU B 1 56 ? 0.552 -11.398 -7.777 1 95.94 56 LEU B CA 1
ATOM 1625 C C . LEU B 1 56 ? 0.16 -11.508 -9.242 1 95.94 56 LEU B C 1
ATOM 1627 O O . LEU B 1 56 ? -0.249 -12.578 -9.703 1 95.94 56 LEU B O 1
ATOM 1631 N N . TRP B 1 57 ? 0.336 -10.477 -9.945 1 95.44 57 TRP B N 1
ATOM 1632 C CA . TRP B 1 57 ? -0.167 -10.43 -11.312 1 95.44 57 TRP B CA 1
ATOM 1633 C C . TRP B 1 57 ? 0.725 -11.242 -12.25 1 95.44 57 TRP B C 1
ATOM 1635 O O . TRP B 1 57 ? 0.246 -11.82 -13.227 1 95.44 57 TRP B O 1
ATOM 1645 N N . ALA B 1 58 ? 2.002 -11.266 -11.867 1 92.62 58 ALA B N 1
ATOM 1646 C CA . ALA B 1 58 ? 2.879 -12.172 -12.609 1 92.62 58 ALA B CA 1
ATOM 1647 C C . ALA B 1 58 ? 2.424 -13.625 -12.453 1 92.62 58 ALA B C 1
ATOM 1649 O O . ALA B 1 58 ? 2.352 -14.367 -13.438 1 92.62 58 ALA B O 1
ATOM 1650 N N . LEU B 1 59 ? 2.094 -13.984 -11.242 1 90.62 59 LEU B N 1
ATOM 1651 C CA . LEU B 1 59 ? 1.638 -15.336 -10.969 1 90.62 59 LEU B CA 1
ATOM 1652 C C . LEU B 1 59 ? 0.29 -15.609 -11.625 1 90.62 59 LEU B C 1
ATOM 1654 O O . LEU B 1 59 ? 0.105 -16.641 -12.273 1 90.62 59 LEU B O 1
ATOM 1658 N N . ALA B 1 60 ? -0.6 -14.672 -11.492 1 88.88 60 ALA B N 1
ATOM 1659 C CA . ALA B 1 60 ? -1.949 -14.852 -12.016 1 88.88 60 ALA B CA 1
ATOM 1660 C C . ALA B 1 60 ? -1.929 -14.977 -13.539 1 88.88 60 ALA B C 1
ATOM 1662 O O . ALA B 1 60 ? -2.639 -15.812 -14.109 1 88.88 60 ALA B O 1
ATOM 1663 N N . GLU B 1 61 ? -1.186 -14.195 -14.18 1 83.94 61 GLU B N 1
ATOM 1664 C CA . GLU B 1 61 ? -1.108 -14.203 -15.641 1 83.94 61 GLU B CA 1
ATOM 1665 C C . GLU B 1 61 ? -0.455 -15.484 -16.156 1 83.94 61 GLU B C 1
ATOM 1667 O O . GLU B 1 61 ? -0.89 -16.047 -17.156 1 83.94 61 GLU B O 1
ATOM 1672 N N . GLN B 1 62 ? 0.458 -15.938 -15.43 1 77.94 62 GLN B N 1
ATOM 1673 C CA . GLN B 1 62 ? 1.166 -17.141 -15.859 1 77.94 62 GLN B CA 1
ATOM 1674 C C . GLN B 1 62 ? 0.335 -18.391 -15.594 1 77.94 62 GLN B C 1
ATOM 1676 O O . GLN B 1 62 ? 0.339 -19.328 -16.406 1 77.94 62 GLN B O 1
ATOM 1681 N N . LEU B 1 63 ? -0.318 -18.406 -14.516 1 73.31 63 LEU B N 1
ATOM 1682 C CA . LEU B 1 63 ? -1.146 -19.562 -14.18 1 73.31 63 LEU B CA 1
ATOM 1683 C C . LEU B 1 63 ? -2.348 -19.656 -15.117 1 73.31 63 LEU B C 1
ATOM 1685 O O . LEU B 1 63 ? -2.787 -20.766 -15.453 1 73.31 63 LEU B O 1
ATOM 1689 N N . ARG B 1 64 ? -2.814 -18.609 -15.555 1 69.06 64 ARG B N 1
ATOM 1690 C CA . ARG B 1 64 ? -3.893 -18.594 -16.531 1 69.06 64 ARG B CA 1
ATOM 1691 C C . ARG B 1 64 ? -3.43 -19.203 -17.859 1 69.06 64 ARG B C 1
ATOM 1693 O O . ARG B 1 64 ? -4.219 -19.828 -18.562 1 69.06 64 ARG B O 1
ATOM 1700 N N . GLY B 1 65 ? -2.246 -19 -18.078 1 64.69 65 GLY B N 1
ATOM 1701 C CA . GLY B 1 65 ? -1.699 -19.5 -19.328 1 64.69 65 GLY B CA 1
ATOM 1702 C C . GLY B 1 65 ? -1.207 -20.922 -19.25 1 64.69 65 GLY B C 1
ATOM 1703 O O . GLY B 1 65 ? -0.559 -21.422 -20.172 1 64.69 65 GLY B O 1
ATOM 1704 N N . GLU B 1 66 ? -1.669 -21.531 -18.297 1 60.59 66 GLU B N 1
ATOM 1705 C CA . GLU B 1 66 ? -1.328 -22.938 -18.078 1 60.59 66 GLU B CA 1
ATOM 1706 C C . GLU B 1 66 ? 0.173 -23.109 -17.875 1 60.59 66 GLU B C 1
ATOM 1708 O O . GLU B 1 66 ? 0.734 -24.156 -18.219 1 60.59 66 GLU B O 1
ATOM 1713 N N . GLU B 1 67 ? 0.785 -22 -17.625 1 62.34 67 GLU B N 1
ATOM 1714 C CA . GLU B 1 67 ? 2.219 -22.125 -17.391 1 62.34 67 GLU B CA 1
ATOM 1715 C C . GLU B 1 67 ? 2.5 -22.766 -16.031 1 62.34 67 GLU B C 1
ATOM 1717 O O . GLU B 1 67 ? 1.627 -22.797 -15.156 1 62.34 67 GLU B O 1
ATOM 1722 N N . ASP B 1 68 ? 3.648 -23.344 -15.93 1 72.25 68 ASP B N 1
ATOM 1723 C CA . ASP B 1 68 ? 4.285 -24.047 -14.82 1 72.25 68 ASP B CA 1
ATOM 1724 C C . ASP B 1 68 ? 4.66 -23.094 -13.695 1 72.25 68 ASP B C 1
ATOM 1726 O O . ASP B 1 68 ? 5.41 -22.125 -13.914 1 72.25 68 ASP B O 1
ATOM 1730 N N . TYR B 1 69 ? 4.02 -23.125 -12.555 1 79.19 69 TYR B N 1
ATOM 1731 C CA . TYR B 1 69 ? 4.336 -22.375 -11.336 1 79.19 69 TYR B CA 1
ATOM 1732 C C . TYR B 1 69 ? 5.84 -22.344 -11.094 1 79.19 69 TYR B C 1
ATOM 1734 O O . TYR B 1 69 ? 6.391 -21.297 -10.727 1 79.19 69 TYR B O 1
ATOM 1742 N N . GLU B 1 70 ? 6.469 -23.359 -11.438 1 83.81 70 GLU B N 1
ATOM 1743 C CA . GLU B 1 70 ? 7.91 -23.453 -11.219 1 83.81 70 GLU B CA 1
ATOM 1744 C C . GLU B 1 70 ? 8.672 -22.531 -12.156 1 83.81 70 GLU B C 1
ATOM 1746 O O . GLU B 1 70 ? 9.719 -21.984 -11.789 1 83.81 70 GLU B O 1
ATOM 1751 N N . LYS B 1 71 ? 8.117 -22.344 -13.234 1 86.25 71 LYS B N 1
ATOM 1752 C CA . LYS B 1 71 ? 8.75 -21.422 -14.188 1 86.25 71 LYS B CA 1
ATOM 1753 C C . LYS B 1 71 ? 8.68 -19.984 -13.695 1 86.25 71 LYS B C 1
ATOM 1755 O O . LYS B 1 71 ? 9.648 -19.234 -13.812 1 86.25 71 LYS B O 1
ATOM 1760 N N . VAL B 1 72 ? 7.555 -19.641 -13.109 1 88.31 72 VAL B N 1
ATOM 1761 C CA . VAL B 1 72 ? 7.398 -18.297 -12.578 1 88.31 72 VAL B CA 1
ATOM 1762 C C . VAL B 1 72 ? 8.367 -18.078 -11.414 1 88.31 72 VAL B C 1
ATOM 1764 O O . VAL B 1 72 ? 9 -17.031 -11.312 1 88.31 72 VAL B O 1
ATOM 1767 N N . LEU B 1 73 ? 8.531 -19.094 -10.609 1 92.19 73 LEU B N 1
ATOM 1768 C CA . LEU B 1 73 ? 9.391 -18.984 -9.438 1 92.19 73 LEU B CA 1
ATOM 1769 C C . LEU B 1 73 ? 10.844 -18.75 -9.852 1 92.19 73 LEU B C 1
ATOM 1771 O O . LEU B 1 73 ? 11.602 -18.109 -9.117 1 92.19 73 LEU B O 1
ATOM 1775 N N . ARG B 1 74 ? 11.164 -19.172 -11.023 1 94.5 74 ARG B N 1
ATOM 1776 C CA . ARG B 1 74 ? 12.547 -19.078 -11.477 1 94.5 74 ARG B CA 1
ATOM 1777 C C . ARG B 1 74 ? 12.789 -17.812 -12.281 1 94.5 74 ARG B C 1
ATOM 1779 O O . ARG B 1 74 ? 13.93 -17.469 -12.586 1 94.5 74 ARG B O 1
ATOM 1786 N N . THR B 1 75 ? 11.734 -17.125 -12.562 1 95.5 75 THR B N 1
ATOM 1787 C CA . THR B 1 75 ? 11.852 -15.891 -13.328 1 95.5 75 THR B CA 1
ATOM 1788 C C . THR B 1 75 ? 12.609 -14.836 -12.531 1 95.5 75 THR B C 1
ATOM 1790 O O . THR B 1 75 ? 12.414 -14.695 -11.32 1 95.5 75 THR B O 1
ATOM 1793 N N . ARG B 1 76 ? 13.5 -14.148 -13.242 1 98 76 ARG B N 1
ATOM 1794 C CA . ARG B 1 76 ? 14.234 -13.062 -12.594 1 98 76 ARG B CA 1
ATOM 1795 C C . ARG B 1 76 ? 13.344 -11.852 -12.391 1 98 76 ARG B C 1
ATOM 1797 O O . ARG B 1 76 ? 12.477 -11.555 -13.219 1 98 76 ARG B O 1
ATOM 1804 N N . LEU B 1 77 ? 13.609 -11.109 -11.336 1 98.25 77 LEU B N 1
ATOM 1805 C CA . LEU B 1 77 ? 12.773 -9.977 -10.977 1 98.25 77 LEU B CA 1
ATOM 1806 C C . LEU B 1 77 ? 12.828 -8.898 -12.055 1 98.25 77 LEU B C 1
ATOM 1808 O O . LEU B 1 77 ? 11.836 -8.203 -12.297 1 98.25 77 LEU B O 1
ATOM 1812 N N . LYS B 1 78 ? 13.969 -8.766 -12.672 1 97.81 78 LYS B N 1
ATOM 1813 C CA . LYS B 1 78 ? 14.109 -7.77 -13.734 1 97.81 78 LYS B CA 1
ATOM 1814 C C . LYS B 1 78 ? 13.141 -8.047 -14.883 1 97.81 78 LYS B C 1
ATOM 1816 O O . LYS B 1 78 ? 12.844 -7.156 -15.68 1 97.81 78 LYS B O 1
ATOM 1821 N N . ASP B 1 79 ? 12.648 -9.305 -15 1 96.81 79 ASP B N 1
ATOM 1822 C CA . ASP B 1 79 ? 11.781 -9.719 -16.094 1 96.81 79 ASP B CA 1
ATOM 1823 C C . ASP B 1 79 ? 10.312 -9.68 -15.68 1 96.81 79 ASP B C 1
ATOM 1825 O O . ASP B 1 79 ? 9.43 -10.078 -16.453 1 96.81 79 ASP B O 1
ATOM 1829 N N . ILE B 1 80 ? 10.023 -9.266 -14.484 1 96.5 80 ILE B N 1
ATOM 1830 C CA . ILE B 1 80 ? 8.664 -9.086 -13.992 1 96.5 80 ILE B CA 1
ATOM 1831 C C . ILE B 1 80 ? 8.211 -7.648 -14.227 1 96.5 80 ILE B C 1
ATOM 1833 O O . ILE B 1 80 ? 8.93 -6.703 -13.883 1 96.5 80 ILE B O 1
ATOM 1837 N N . LYS B 1 81 ? 7.059 -7.504 -14.852 1 95.31 81 LYS B N 1
ATOM 1838 C CA . LYS B 1 81 ? 6.516 -6.168 -15.086 1 95.31 81 LYS B CA 1
ATOM 1839 C C . LYS B 1 81 ? 6.23 -5.457 -13.766 1 95.31 81 LYS B C 1
ATOM 1841 O O . LYS B 1 81 ? 5.551 -6.004 -12.891 1 95.31 81 LYS B O 1
ATOM 1846 N N . GLN B 1 82 ? 6.805 -4.363 -13.594 1 95.06 82 GLN B N 1
ATOM 1847 C CA . GLN B 1 82 ? 6.473 -3.492 -12.477 1 95.06 82 GLN B CA 1
ATOM 1848 C C . GLN B 1 82 ? 5.258 -2.625 -12.789 1 95.06 82 GLN B C 1
ATOM 1850 O O . GLN B 1 82 ? 5.348 -1.696 -13.602 1 95.06 82 GLN B O 1
ATOM 1855 N N . ARG B 1 83 ? 4.215 -2.898 -12.156 1 91.5 83 ARG B N 1
ATOM 1856 C CA . ARG B 1 83 ? 2.971 -2.199 -12.461 1 91.5 83 ARG B CA 1
ATOM 1857 C C . ARG B 1 83 ? 2.963 -0.805 -11.836 1 91.5 83 ARG B C 1
ATOM 1859 O O . ARG B 1 83 ? 2.271 0.092 -12.32 1 91.5 83 ARG B O 1
ATOM 1866 N N . VAL B 1 84 ? 3.705 -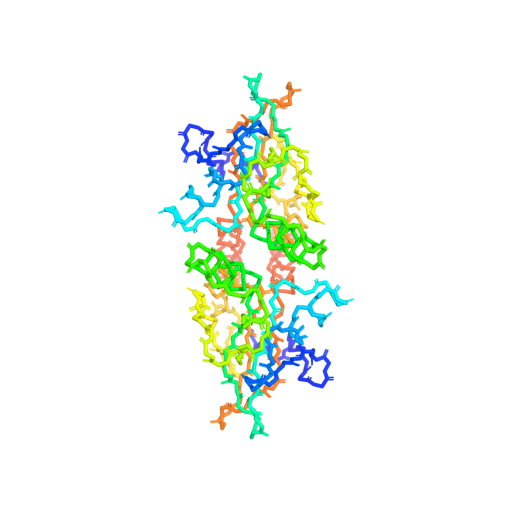0.692 -10.719 1 87.19 84 VAL B N 1
ATOM 1867 C CA . VAL B 1 84 ? 3.873 0.607 -10.078 1 87.19 84 VAL B CA 1
ATOM 1868 C C . VAL B 1 84 ? 5.352 0.999 -10.078 1 87.19 84 VAL B C 1
ATOM 1870 O O . VAL B 1 84 ? 6.207 0.219 -9.656 1 87.19 84 VAL B O 1
ATOM 1873 N N . ARG B 1 85 ? 5.641 2.18 -10.609 1 89 85 ARG B N 1
ATOM 1874 C CA . ARG B 1 85 ? 7.02 2.654 -10.617 1 89 85 ARG B CA 1
ATOM 1875 C C . ARG B 1 85 ? 7.246 3.703 -9.531 1 89 85 ARG B C 1
ATOM 1877 O O . ARG B 1 85 ? 6.734 4.82 -9.625 1 89 85 ARG B O 1
ATOM 1884 N N . TYR B 1 86 ? 7.988 3.244 -8.531 1 96.31 86 TYR B N 1
ATOM 1885 C CA . TYR B 1 86 ? 8.352 4.199 -7.492 1 96.31 86 TYR B CA 1
ATOM 1886 C C . TYR B 1 86 ? 9.336 5.234 -8.023 1 96.31 86 TYR B C 1
ATOM 1888 O O . TYR B 1 86 ? 10.305 4.891 -8.695 1 96.31 86 TYR B O 1
ATOM 1896 N N . LYS B 1 87 ? 9.109 6.5 -7.809 1 95 87 LYS B N 1
ATOM 1897 C CA . LYS B 1 87 ? 10.008 7.574 -8.203 1 95 87 LYS B CA 1
ATOM 1898 C C . LYS B 1 87 ? 11 7.902 -7.09 1 95 87 LYS B C 1
ATOM 1900 O O . LYS B 1 87 ? 10.602 8.266 -5.984 1 95 87 LYS B O 1
ATOM 1905 N N . PRO B 1 88 ? 12.25 7.723 -7.387 1 97.25 88 PRO B N 1
ATOM 1906 C CA . PRO B 1 88 ? 13.227 8.133 -6.379 1 97.25 88 PRO B CA 1
ATOM 1907 C C . PRO B 1 88 ? 13.383 9.648 -6.285 1 97.25 88 PRO B C 1
ATOM 1909 O O . PRO B 1 88 ? 12.969 10.367 -7.191 1 97.25 88 PRO B O 1
ATOM 1912 N N . VAL B 1 89 ? 13.938 10.086 -5.18 1 96.81 89 VAL B N 1
ATOM 1913 C CA . VAL B 1 89 ? 14.25 11.508 -5.02 1 96.81 89 VAL B CA 1
ATOM 1914 C C . VAL B 1 89 ? 15.727 11.672 -4.664 1 96.81 89 VAL B C 1
ATOM 1916 O O . VAL B 1 89 ? 16.359 10.734 -4.164 1 96.81 89 VAL B O 1
ATOM 1919 N N . ALA B 1 90 ? 16.203 12.859 -4.953 1 96.81 90 ALA B N 1
ATOM 1920 C CA . ALA B 1 90 ? 17.562 13.195 -4.543 1 96.81 90 ALA B CA 1
ATOM 1921 C C . ALA B 1 90 ? 17.625 13.5 -3.047 1 96.81 90 ALA B C 1
ATOM 1923 O O . ALA B 1 90 ? 16.656 13.984 -2.467 1 96.81 90 ALA B O 1
ATOM 1924 N N . ILE B 1 91 ? 18.781 13.25 -2.469 1 95.75 91 ILE B N 1
ATOM 1925 C CA . ILE B 1 91 ? 18.969 13.461 -1.037 1 95.75 91 ILE B CA 1
ATOM 1926 C C . ILE B 1 91 ? 18.797 14.945 -0.71 1 95.75 91 ILE B C 1
ATOM 1928 O O . ILE B 1 91 ? 18.594 15.305 0.447 1 95.75 91 ILE B O 1
ATOM 1932 N N . THR B 1 92 ? 18.812 15.859 -1.688 1 94.38 92 THR B N 1
ATOM 1933 C CA . THR B 1 92 ? 18.719 17.297 -1.495 1 94.38 92 THR B CA 1
ATOM 1934 C C . THR B 1 92 ? 17.266 17.766 -1.604 1 94.38 92 THR B C 1
ATOM 1936 O O . THR B 1 92 ? 16.984 18.953 -1.451 1 94.38 92 THR B O 1
ATOM 1939 N N . ALA B 1 93 ? 16.422 16.859 -1.858 1 94.12 93 ALA B N 1
ATOM 1940 C CA . ALA B 1 93 ? 15.008 17.219 -2.008 1 94.12 93 ALA B CA 1
ATOM 1941 C C . ALA B 1 93 ? 14.438 17.766 -0.703 1 94.12 93 ALA B C 1
ATOM 1943 O O . ALA B 1 93 ? 15.031 17.594 0.363 1 94.12 93 ALA B O 1
ATOM 1944 N N . GLN B 1 94 ? 13.328 18.453 -0.876 1 93.12 94 GLN B N 1
ATOM 1945 C CA . GLN B 1 94 ? 12.586 18.969 0.27 1 93.12 94 GLN B CA 1
ATOM 1946 C C . GLN B 1 94 ? 11.336 18.141 0.544 1 93.12 94 GLN B C 1
ATOM 1948 O O . GLN B 1 94 ? 10.781 17.531 -0.368 1 93.12 94 GLN B O 1
ATOM 1953 N N . ILE B 1 95 ? 10.93 18.156 1.771 1 91.69 95 ILE B N 1
ATOM 1954 C CA . ILE B 1 95 ? 9.867 17.281 2.25 1 91.69 95 ILE B CA 1
ATOM 1955 C C . ILE B 1 95 ? 8.602 17.531 1.431 1 91.69 95 ILE B C 1
ATOM 1957 O O . ILE B 1 95 ? 7.84 16.594 1.17 1 91.6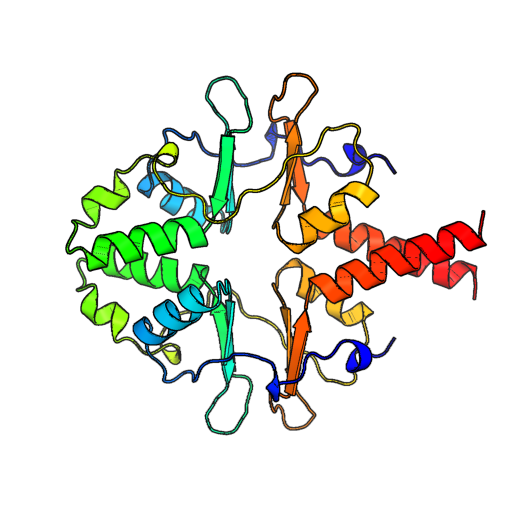9 95 ILE B O 1
ATOM 1961 N N . GLU B 1 96 ? 8.391 18.734 0.951 1 89.5 96 GLU B N 1
ATOM 1962 C CA . GLU B 1 96 ? 7.195 19.047 0.179 1 89.5 96 GLU B CA 1
ATOM 1963 C C . GLU B 1 96 ? 7.168 18.281 -1.138 1 89.5 96 GLU B C 1
ATOM 1965 O O . GLU B 1 96 ? 6.098 18.031 -1.697 1 89.5 96 GLU B O 1
ATOM 1970 N N . GLU B 1 97 ? 8.328 17.922 -1.544 1 90.62 97 GLU B N 1
ATOM 1971 C CA . GLU B 1 97 ? 8.445 17.203 -2.809 1 90.62 97 GLU B CA 1
ATOM 1972 C C . GLU B 1 97 ? 8.047 15.734 -2.652 1 90.62 97 GLU B C 1
ATOM 1974 O O . GLU B 1 97 ? 7.859 15.023 -3.645 1 90.62 97 GLU B O 1
ATOM 1979 N N . LEU B 1 98 ? 7.887 15.297 -1.432 1 92.69 98 LEU B N 1
ATOM 1980 C CA . LEU B 1 98 ? 7.625 13.883 -1.163 1 92.69 98 LEU B CA 1
ATOM 1981 C C . LEU B 1 98 ? 6.125 13.617 -1.073 1 92.69 98 LEU B C 1
ATOM 1983 O O . LEU B 1 98 ? 5.688 12.469 -1.14 1 92.69 98 LEU B O 1
ATOM 1987 N N . VAL B 1 99 ? 5.344 14.602 -0.985 1 89.81 99 VAL B N 1
ATOM 1988 C CA . VAL B 1 99 ? 3.928 14.469 -0.664 1 89.81 99 VAL B CA 1
ATOM 1989 C C . VAL B 1 99 ? 3.229 13.648 -1.745 1 89.81 99 VAL B C 1
ATOM 1991 O O . VAL B 1 99 ? 2.496 12.703 -1.44 1 89.81 99 VAL B O 1
ATOM 1994 N N . ASP B 1 100 ? 3.518 13.969 -2.963 1 88.12 100 ASP B N 1
ATOM 1995 C CA . ASP B 1 100 ? 2.883 13.234 -4.055 1 88.12 100 ASP B CA 1
ATOM 1996 C C . ASP B 1 100 ? 3.346 11.781 -4.082 1 88.12 100 ASP B C 1
ATOM 1998 O O . ASP B 1 100 ? 2.545 10.875 -4.328 1 88.12 100 ASP B O 1
ATOM 2002 N N . ALA B 1 101 ? 4.609 11.578 -3.789 1 90.25 101 ALA B N 1
ATOM 2003 C CA . ALA B 1 101 ? 5.191 10.242 -3.852 1 90.25 101 ALA B CA 1
ATOM 2004 C C . ALA B 1 101 ? 4.613 9.336 -2.764 1 90.25 101 ALA B C 1
ATOM 2006 O O . ALA B 1 101 ? 4.297 8.172 -3.016 1 90.25 101 ALA B O 1
ATOM 2007 N N . ILE B 1 102 ? 4.391 9.852 -1.588 1 89.38 102 ILE B N 1
ATOM 2008 C CA . ILE B 1 102 ? 4 9.008 -0.466 1 89.38 102 ILE B CA 1
ATOM 2009 C C . ILE B 1 102 ? 2.508 8.695 -0.549 1 89.38 102 ILE B C 1
ATOM 2011 O O . ILE B 1 102 ? 1.997 7.863 0.203 1 89.38 102 ILE B O 1
ATOM 2015 N N . THR B 1 103 ? 1.843 9.336 -1.463 1 85.75 103 THR B N 1
ATOM 2016 C CA . THR B 1 103 ? 0.433 9.039 -1.69 1 85.75 103 THR B CA 1
ATOM 2017 C C . THR B 1 103 ? 0.266 7.664 -2.338 1 85.75 103 THR B C 1
ATOM 2019 O O . THR B 1 103 ? -0.655 6.922 -1.995 1 85.75 103 THR B O 1
ATOM 2022 N N . ASP B 1 104 ? 1.221 7.312 -3.1 1 84.81 104 ASP B N 1
ATOM 2023 C CA . ASP B 1 104 ? 1.034 6.105 -3.896 1 84.81 104 ASP B CA 1
ATOM 2024 C C . ASP B 1 104 ? 2.133 5.082 -3.607 1 84.81 104 ASP B C 1
ATOM 2026 O O . ASP B 1 104 ? 2.033 3.924 -4.02 1 84.81 104 ASP B O 1
ATOM 2030 N N . GLN B 1 105 ? 3.131 5.535 -2.92 1 92.75 105 GLN B N 1
ATOM 2031 C CA . GLN B 1 105 ? 4.277 4.676 -2.641 1 92.75 105 GLN B CA 1
ATOM 2032 C C . GLN B 1 105 ? 4.391 4.383 -1.146 1 92.75 105 GLN B C 1
ATOM 2034 O O . GLN B 1 105 ? 4.18 5.27 -0.317 1 92.75 105 GLN B O 1
ATOM 2039 N N . ASN B 1 106 ? 4.789 3.135 -0.832 1 92.12 106 ASN B N 1
ATOM 2040 C CA . ASN B 1 106 ? 4.969 2.75 0.564 1 92.12 106 ASN B CA 1
ATOM 2041 C C . ASN B 1 106 ? 6.207 3.41 1.172 1 92.12 106 ASN B C 1
ATOM 2043 O O . ASN B 1 106 ? 6.297 3.559 2.393 1 92.12 106 ASN B O 1
ATOM 2047 N N . PHE B 1 107 ? 7.125 3.699 0.351 1 96.5 107 PHE B N 1
ATOM 2048 C CA . PHE B 1 107 ? 8.336 4.441 0.685 1 96.5 107 PHE B CA 1
ATOM 2049 C C . PHE B 1 107 ? 8.852 5.207 -0.527 1 96.5 107 PHE B C 1
ATOM 2051 O O . PHE B 1 107 ? 8.383 4.996 -1.647 1 96.5 107 PHE B O 1
ATOM 2058 N N . VAL B 1 108 ? 9.789 6.121 -0.244 1 97.56 108 VAL B N 1
ATOM 2059 C CA . VAL B 1 108 ? 10.414 6.871 -1.323 1 97.56 108 VAL B CA 1
ATOM 2060 C C . VAL B 1 108 ? 11.898 6.516 -1.407 1 97.56 108 VAL B C 1
ATOM 2062 O O . VAL B 1 108 ? 12.664 6.789 -0.476 1 97.56 108 VAL B O 1
ATOM 2065 N N . PRO B 1 109 ? 12.312 5.91 -2.504 1 98.38 109 PRO B N 1
ATOM 2066 C CA . PRO B 1 109 ? 13.75 5.66 -2.654 1 98.38 109 PRO B CA 1
ATOM 2067 C C . PRO B 1 109 ? 14.562 6.945 -2.781 1 98.38 109 PRO B C 1
ATOM 2069 O O . PRO B 1 109 ? 14.094 7.918 -3.379 1 98.38 109 PRO B O 1
ATOM 2072 N N . VAL B 1 110 ? 15.711 6.918 -2.191 1 98.56 110 VAL B N 1
ATOM 2073 C CA . VAL B 1 110 ? 16.594 8.078 -2.24 1 98.56 110 VAL B CA 1
ATOM 2074 C C . VAL B 1 110 ? 17.891 7.719 -2.961 1 98.56 110 VAL B C 1
ATOM 2076 O O . VAL B 1 110 ? 18.469 6.664 -2.707 1 98.56 110 VAL B O 1
ATOM 2079 N N . VAL B 1 111 ? 18.281 8.609 -3.875 1 98.38 111 VAL B N 1
ATOM 2080 C CA . VAL B 1 111 ? 19.516 8.398 -4.625 1 98.38 111 VAL B CA 1
ATOM 2081 C C . VAL B 1 111 ? 20.438 9.609 -4.469 1 98.38 111 VAL B C 1
ATOM 2083 O O . VAL B 1 111 ? 19.969 10.703 -4.133 1 98.38 111 VAL B O 1
ATOM 2086 N N . ASP B 1 112 ? 21.703 9.398 -4.602 1 97.56 112 ASP B N 1
ATOM 2087 C CA . ASP B 1 112 ? 22.641 10.516 -4.578 1 97.56 112 ASP B CA 1
ATOM 2088 C C . ASP B 1 112 ? 22.891 11.055 -5.988 1 97.56 112 ASP B C 1
ATOM 2090 O O . ASP B 1 112 ? 22.156 10.719 -6.922 1 97.56 112 ASP B O 1
ATOM 2094 N N . ASP B 1 113 ? 23.812 11.906 -6.148 1 95.56 113 ASP B N 1
ATOM 2095 C CA . ASP B 1 113 ? 24.094 12.594 -7.406 1 95.56 113 ASP B CA 1
ATOM 2096 C C . ASP B 1 113 ? 24.531 11.617 -8.492 1 95.56 113 ASP B C 1
ATOM 2098 O O . ASP B 1 113 ? 24.328 11.867 -9.68 1 95.56 113 ASP B O 1
ATOM 2102 N N . GLY B 1 114 ? 25.109 10.516 -8.078 1 96 114 GLY B N 1
ATOM 2103 C CA . GLY B 1 114 ? 25.547 9.492 -9.023 1 96 114 GLY B CA 1
ATOM 2104 C C . GLY B 1 114 ? 24.469 8.453 -9.305 1 96 114 GLY B C 1
ATOM 2105 O O . GLY B 1 114 ? 24.75 7.426 -9.922 1 96 114 GLY B O 1
ATOM 2106 N N . LYS B 1 115 ? 23.312 8.641 -8.727 1 95.56 115 LYS B N 1
ATOM 2107 C CA . LYS B 1 115 ? 22.156 7.777 -8.898 1 95.56 115 LYS B CA 1
ATOM 2108 C C . LYS B 1 115 ? 22.297 6.492 -8.086 1 95.56 115 LYS B C 1
ATOM 2110 O O . LYS B 1 115 ? 21.594 5.512 -8.328 1 95.56 115 LYS B O 1
ATOM 2115 N N . TYR B 1 116 ? 23.219 6.543 -7.184 1 98.38 116 TYR B N 1
ATOM 2116 C CA . TYR B 1 116 ? 23.344 5.41 -6.273 1 98.38 116 TYR B CA 1
ATOM 2117 C C . TYR B 1 116 ? 22.234 5.41 -5.23 1 98.38 116 TYR B C 1
ATOM 2119 O O . TYR B 1 116 ? 21.875 6.465 -4.703 1 98.38 116 TYR B O 1
ATOM 2127 N N . PHE B 1 117 ? 21.75 4.191 -5.012 1 98.81 117 PHE B N 1
ATOM 2128 C CA . PHE B 1 117 ? 20.75 4.016 -3.969 1 98.81 117 PHE B CA 1
ATOM 2129 C C . PHE B 1 117 ? 21.359 4.23 -2.59 1 98.81 117 PHE B C 1
ATOM 2131 O O . PHE B 1 117 ? 22.297 3.539 -2.209 1 98.81 117 PHE B O 1
ATOM 2138 N N . ILE B 1 118 ? 20.766 5.176 -1.816 1 98.75 118 ILE B N 1
ATOM 2139 C CA . ILE B 1 118 ? 21.438 5.445 -0.543 1 98.75 118 ILE B CA 1
ATOM 2140 C C . ILE B 1 118 ? 20.453 5.207 0.605 1 98.75 118 ILE B C 1
ATOM 2142 O O . ILE B 1 118 ? 20.812 5.336 1.776 1 98.75 118 ILE B O 1
ATOM 2146 N N . GLY B 1 119 ? 19.188 4.887 0.357 1 98.69 119 GLY B N 1
ATOM 2147 C CA . GLY B 1 119 ? 18.219 4.566 1.39 1 98.69 119 GLY B CA 1
ATOM 2148 C C . GLY B 1 119 ? 16.797 4.891 0.987 1 98.69 119 GLY B C 1
ATOM 2149 O O . GLY B 1 119 ? 16.484 5.027 -0.201 1 98.69 119 GLY B O 1
ATOM 2150 N N . ILE B 1 120 ? 15.945 4.926 1.972 1 98.5 120 ILE B N 1
ATOM 2151 C CA . ILE B 1 120 ? 14.547 5.234 1.704 1 98.5 120 ILE B CA 1
ATOM 2152 C C . ILE B 1 120 ? 14.031 6.238 2.736 1 98.5 120 ILE B C 1
ATOM 2154 O O . ILE B 1 120 ? 14.664 6.449 3.773 1 98.5 120 ILE B O 1
ATOM 2158 N N . ILE B 1 121 ? 12.969 6.859 2.359 1 97.69 121 ILE B N 1
ATOM 2159 C CA . ILE B 1 121 ? 12.133 7.586 3.309 1 97.69 121 ILE B CA 1
ATOM 2160 C C . ILE B 1 121 ? 10.797 6.863 3.482 1 97.69 121 ILE B C 1
ATOM 2162 O O . ILE B 1 121 ? 10.109 6.574 2.502 1 97.69 121 ILE B O 1
ATOM 2166 N N . ARG B 1 122 ? 10.492 6.609 4.688 1 95.38 122 ARG B N 1
ATOM 2167 C CA . ARG B 1 122 ? 9.273 5.852 4.973 1 95.38 122 ARG B CA 1
ATOM 2168 C C . ARG B 1 122 ? 8.055 6.773 5.027 1 95.38 122 ARG B C 1
ATOM 2170 O O . ARG B 1 122 ? 8.133 7.879 5.562 1 95.38 122 ARG B O 1
ATOM 2177 N N . ARG B 1 123 ? 7.023 6.227 4.43 1 93.38 123 ARG B N 1
ATOM 2178 C CA . ARG B 1 123 ? 5.773 6.977 4.441 1 93.38 123 ARG B CA 1
ATOM 2179 C C . ARG B 1 123 ? 5.367 7.344 5.867 1 93.38 123 ARG B C 1
ATOM 2181 O O . ARG B 1 123 ? 4.938 8.469 6.125 1 93.38 123 ARG B O 1
ATOM 2188 N N . ARG B 1 124 ? 5.535 6.43 6.812 1 92.06 124 ARG B N 1
ATOM 2189 C CA . ARG B 1 124 ? 5.145 6.652 8.203 1 92.06 124 ARG B CA 1
ATOM 2190 C C . ARG B 1 124 ? 5.863 7.867 8.781 1 92.06 124 ARG B C 1
ATOM 2192 O O . ARG B 1 124 ? 5.262 8.672 9.492 1 92.06 124 ARG B O 1
ATOM 2199 N N . ASP B 1 125 ? 7.094 8.031 8.469 1 93.31 125 ASP B N 1
ATOM 2200 C CA . ASP B 1 125 ? 7.883 9.133 9.016 1 93.31 125 ASP B CA 1
ATOM 2201 C C . ASP B 1 125 ? 7.379 10.477 8.484 1 93.31 125 ASP B C 1
ATOM 2203 O O . ASP B 1 125 ? 7.348 11.469 9.227 1 93.31 125 ASP B O 1
ATOM 2207 N N . ILE B 1 126 ? 6.973 10.492 7.246 1 92.94 126 ILE B N 1
ATOM 2208 C CA . ILE B 1 126 ? 6.504 11.719 6.625 1 92.94 126 ILE B CA 1
ATOM 2209 C C . ILE B 1 126 ? 5.133 12.086 7.176 1 92.94 126 ILE B C 1
ATOM 2211 O O . ILE B 1 126 ? 4.883 13.25 7.516 1 92.94 126 ILE B O 1
ATOM 2215 N N . ILE B 1 127 ? 4.266 11.125 7.262 1 92.06 127 ILE B N 1
ATOM 2216 C CA . ILE B 1 127 ? 2.93 11.367 7.797 1 92.06 127 ILE B CA 1
ATOM 2217 C C . ILE B 1 127 ? 3.033 11.852 9.242 1 92.06 127 ILE B C 1
ATOM 2219 O O . ILE B 1 127 ? 2.377 12.828 9.617 1 92.06 127 ILE B O 1
ATOM 2223 N N . GLU B 1 128 ? 3.844 11.211 10 1 92.19 128 GLU B N 1
ATOM 2224 C CA . GLU B 1 128 ? 4.062 11.609 11.383 1 92.19 128 GLU B CA 1
ATOM 2225 C C . GLU B 1 128 ? 4.605 13.031 11.469 1 92.19 128 GLU B C 1
ATOM 2227 O O . GLU B 1 128 ? 4.211 13.805 12.344 1 92.19 128 GLU B O 1
ATOM 2232 N N . TYR B 1 129 ? 5.512 13.359 10.625 1 93.19 129 TYR B N 1
ATOM 2233 C CA . TYR B 1 129 ? 6.062 14.711 10.57 1 93.19 129 TYR B CA 1
ATOM 2234 C C . TYR B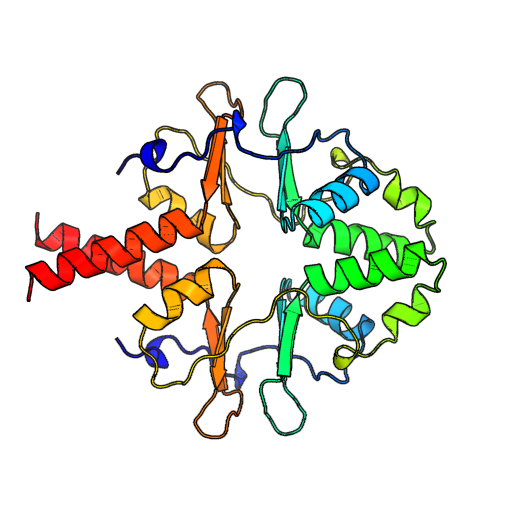 1 129 ? 4.953 15.742 10.375 1 93.19 129 TYR B C 1
ATOM 2236 O O . TYR B 1 129 ? 4.848 16.703 11.141 1 93.19 129 TYR B O 1
ATOM 2244 N N . TYR B 1 130 ? 4.129 15.523 9.375 1 91.12 130 TYR B N 1
ATOM 2245 C CA . TYR B 1 130 ? 3.094 16.5 9.055 1 91.12 130 TYR B CA 1
ATOM 2246 C C . TYR B 1 130 ? 2.066 16.594 10.172 1 91.12 130 TYR B C 1
ATOM 2248 O O . TYR B 1 130 ? 1.641 17.688 10.547 1 91.12 130 TYR B O 1
ATOM 2256 N N . SER B 1 131 ? 1.664 15.438 10.68 1 91.94 131 SER B N 1
ATOM 2257 C CA . SER B 1 131 ? 0.662 15.438 11.734 1 91.94 131 SER B CA 1
ATOM 2258 C C . SER B 1 131 ? 1.185 16.125 12.992 1 91.94 131 SER B C 1
ATOM 2260 O O . SER B 1 131 ? 0.484 16.938 13.602 1 91.94 131 SER B O 1
ATOM 2262 N N . THR B 1 132 ? 2.406 15.867 13.414 1 92.25 132 THR B N 1
ATOM 2263 C CA . THR B 1 132 ? 3.004 16.438 14.609 1 92.25 132 THR B CA 1
ATOM 2264 C C . THR B 1 132 ? 3.23 17.938 14.445 1 92.25 132 THR B C 1
ATOM 2266 O O . THR B 1 132 ? 2.908 18.719 15.336 1 92.25 132 THR B O 1
ATOM 2269 N N . LYS B 1 133 ? 3.777 18.359 13.297 1 90.44 133 LYS B N 1
ATOM 2270 C CA . LYS B 1 133 ? 4.062 19.766 13.047 1 90.44 133 LYS B CA 1
ATOM 2271 C C . LYS B 1 133 ? 2.779 20.594 13.039 1 90.44 133 LYS B C 1
ATOM 2273 O O . LYS B 1 133 ? 2.754 21.703 13.555 1 90.44 133 LYS B O 1
ATOM 2278 N N . LEU B 1 134 ? 1.805 20.031 12.438 1 88.62 134 LEU B N 1
ATOM 2279 C CA . LEU B 1 134 ? 0.534 20.75 12.414 1 88.62 134 LEU B CA 1
ATOM 2280 C C . LEU B 1 134 ? -0.016 20.922 13.828 1 88.62 134 LEU B C 1
ATOM 2282 O O . LEU B 1 134 ? -0.507 21.984 14.18 1 88.62 134 LEU B O 1
ATOM 2286 N N . GLN B 1 135 ? 0.068 19.859 14.594 1 86.56 135 GLN B N 1
ATOM 2287 C CA . GLN B 1 135 ? -0.407 19.938 15.969 1 86.56 135 GLN B CA 1
ATOM 2288 C C . GLN B 1 135 ? 0.368 20.969 16.766 1 86.56 135 GLN B C 1
ATOM 2290 O O . GLN B 1 135 ? -0.219 21.734 17.547 1 86.56 135 GLN B O 1
ATOM 2295 N N . GLN B 1 136 ? 1.605 21.047 16.578 1 87.69 136 GLN B N 1
ATOM 2296 C CA . GLN B 1 136 ? 2.461 21.984 17.281 1 87.69 136 GLN B CA 1
ATOM 2297 C C . GLN B 1 136 ? 2.117 23.422 16.906 1 87.69 136 GLN B C 1
ATOM 2299 O O . GLN B 1 136 ? 2.098 24.312 17.75 1 87.69 136 GLN B O 1
ATOM 2304 N N . LEU B 1 137 ? 1.837 23.609 15.648 1 85.06 137 LEU B N 1
ATOM 2305 C CA . LEU B 1 137 ? 1.535 24.969 15.172 1 85.06 137 LEU B CA 1
ATOM 2306 C C . LEU B 1 137 ? 0.143 25.391 15.617 1 85.06 137 LEU B C 1
ATOM 2308 O O . LEU B 1 137 ? -0.08 26.578 15.914 1 85.06 137 LEU B O 1
ATOM 2312 N N . GLU B 1 138 ? -0.734 24.438 15.648 1 81.31 138 GLU B N 1
ATOM 2313 C CA . GLU B 1 138 ? -2.084 24.75 16.109 1 81.31 138 GLU B CA 1
ATOM 2314 C C . GLU B 1 138 ? -2.09 25.125 17.594 1 81.31 138 GLU B C 1
ATOM 2316 O O . GLU B 1 138 ? -2.854 25.984 18.016 1 81.31 138 GLU B O 1
ATOM 2321 N N . ASN B 1 139 ? -1.324 24.453 18.281 1 81.81 139 ASN B N 1
ATOM 2322 C CA . ASN B 1 139 ? -1.218 24.766 19.703 1 81.81 139 ASN B CA 1
ATOM 2323 C C . ASN B 1 139 ? -0.578 26.141 19.922 1 81.81 139 ASN B C 1
ATOM 2325 O O . ASN B 1 139 ? -0.829 26.781 20.938 1 81.81 139 ASN B O 1
ATOM 2329 N N . LYS B 1 140 ? 0.253 26.672 19.094 1 76.81 140 LYS B N 1
ATOM 2330 C CA . LYS B 1 140 ? 0.908 27.969 19.219 1 76.81 140 LYS B CA 1
ATOM 2331 C C . LYS B 1 140 ? -0.043 29.094 18.828 1 76.81 140 LYS B C 1
ATOM 2333 O O . LYS B 1 140 ? 0.066 30.203 19.344 1 76.81 140 LYS B O 1
ATOM 2338 N N . VAL B 1 141 ? -0.887 28.828 17.922 1 73.88 141 VAL B N 1
ATOM 2339 C CA . VAL B 1 141 ? -1.802 29.875 17.453 1 73.88 141 VAL B CA 1
ATOM 2340 C C . VAL B 1 141 ? -2.969 30.016 18.422 1 73.88 141 VAL B C 1
ATOM 2342 O O . VAL B 1 141 ? -3.49 31.109 18.625 1 73.88 141 VAL B O 1
ATOM 2345 N N . ASN B 1 142 ? -3.426 28.844 18.984 1 61.12 142 ASN B N 1
ATOM 2346 C CA . ASN B 1 142 ? -4.477 29.016 19.984 1 61.12 142 ASN B CA 1
ATOM 2347 C C . ASN B 1 142 ? -3.914 29.5 21.312 1 61.12 142 ASN B C 1
ATOM 2349 O O . ASN B 1 142 ? -4.555 30.297 22 1 61.12 142 ASN B O 1
#